Protein AF-A0A1B1PWM9-F1 (afdb_monomer_lite)

pLDDT: mean 87.49, std 11.65, range [37.09, 98.38]

Foldseek 3Di:
DKDWAPKDKDKDWDWDFDDAPPVGDTDTDIDIDIDIDTDIDDDDDPVCVPPDQQDADLQEEEEAQAQQLPQEPDARHLLSVLVVCVVCVVSNYAYAYEYEQCSCCSVPVDGDAQVRVCVVNVDPHHYYYDDPPDDSVVVSLVVCVVNSYAYEHPDPPVVDPSSPSHFYWYWHAYPSDTDIDDTDD

Secondary structure (DSSP, 8-state):
-EEEEEEEEEEEEEEEEEEE-TTS-EEEEEEEEEEEEEEEEE---GGGTTPPPP---SSEEEEEHHHHTTSSSSS--HHHHHHHHHHHHHTT-EEEEEE-TTHHHHHHSS---HHHHHHHHTS--EEEEPPTTS-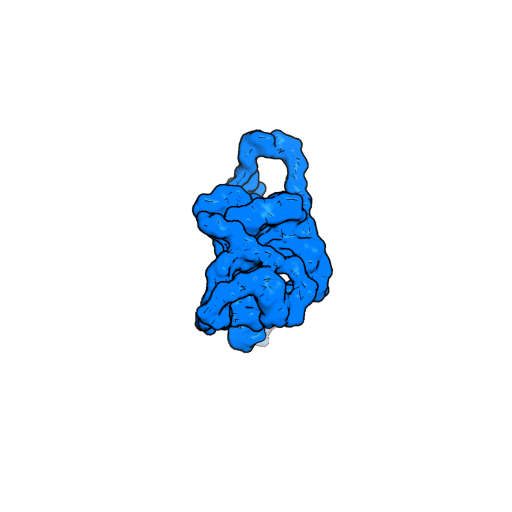HHHHHHHHHHHTT--EE-S---TT-GGGGGS-EE-EEEETTEEEEPPPP-

Radius of gyration: 23.37 Å; chains: 1; bounding box: 48×30×78 Å

Structure (mmCIF, N/CA/C/O backbone):
data_AF-A0A1B1PWM9-F1
#
_entry.id   AF-A0A1B1PWM9-F1
#
loop_
_atom_site.group_PDB
_atom_site.id
_atom_site.type_symbol
_atom_site.label_atom_id
_atom_site.label_alt_id
_atom_site.label_comp_id
_atom_site.label_asym_id
_atom_site.label_entity_id
_atom_site.label_seq_id
_atom_site.pdbx_PDB_ins_code
_atom_site.Cartn_x
_atom_site.Cartn_y
_atom_site.Cartn_z
_atom_site.occupancy
_atom_site.B_iso_or_equiv
_atom_site.auth_seq_id
_atom_site.auth_comp_id
_atom_site.auth_asym_id
_atom_site.auth_atom_id
_atom_site.pdbx_PDB_model_num
ATOM 1 N N . MET A 1 1 ? 17.313 0.331 -12.016 1.00 54.44 1 MET A N 1
ATOM 2 C CA . MET A 1 1 ? 16.852 1.232 -13.112 1.00 54.44 1 MET A CA 1
ATOM 3 C C . MET A 1 1 ? 16.515 0.354 -14.300 1.00 54.44 1 MET A C 1
ATOM 5 O O . MET A 1 1 ? 17.379 -0.418 -14.689 1.00 54.44 1 MET A O 1
ATOM 9 N N . ASN A 1 2 ? 15.299 0.434 -14.840 1.00 69.56 2 ASN A N 1
ATOM 10 C CA . ASN A 1 2 ? 14.932 -0.357 -16.016 1.00 69.56 2 ASN A CA 1
ATOM 11 C C . ASN A 1 2 ? 15.310 0.425 -17.273 1.00 69.56 2 ASN A C 1
ATOM 13 O O . ASN A 1 2 ? 14.955 1.597 -17.398 1.00 69.56 2 ASN A O 1
ATOM 17 N N . ALA A 1 3 ? 16.047 -0.217 -18.168 1.00 74.81 3 ALA A N 1
ATOM 18 C CA . ALA A 1 3 ? 16.465 0.337 -19.442 1.00 74.81 3 ALA A CA 1
ATOM 19 C C . ALA A 1 3 ? 15.976 -0.572 -20.569 1.00 74.81 3 ALA A C 1
ATOM 21 O O . ALA A 1 3 ? 15.959 -1.796 -20.435 1.00 74.81 3 ALA A O 1
ATOM 22 N N . LEU A 1 4 ? 15.578 0.046 -21.677 1.00 82.12 4 LEU A N 1
ATOM 23 C CA . LEU A 1 4 ? 15.395 -0.645 -22.943 1.00 82.12 4 LEU A CA 1
ATOM 24 C C . LEU A 1 4 ? 16.650 -0.395 -23.771 1.00 82.12 4 LEU A C 1
ATOM 26 O O . LEU A 1 4 ? 16.968 0.755 -24.076 1.00 82.12 4 LEU A O 1
ATOM 30 N N . LEU A 1 5 ? 17.369 -1.463 -24.084 1.00 85.56 5 LEU A N 1
ATOM 31 C CA . LEU A 1 5 ? 18.501 -1.451 -25.001 1.00 85.56 5 LEU A CA 1
ATOM 32 C C . LEU A 1 5 ? 18.038 -1.933 -26.378 1.00 85.56 5 LEU A C 1
ATOM 34 O O . LEU A 1 5 ? 16.972 -2.540 -26.505 1.00 85.56 5 LEU A O 1
ATOM 38 N N . ASP A 1 6 ? 18.834 -1.643 -27.403 1.00 89.25 6 ASP A N 1
ATOM 39 C CA . ASP A 1 6 ? 18.639 -2.168 -28.760 1.00 89.25 6 ASP A CA 1
ATOM 40 C C . ASP A 1 6 ? 17.229 -1.920 -29.322 1.00 89.25 6 ASP A C 1
ATOM 42 O O . ASP A 1 6 ? 16.620 -2.798 -29.930 1.00 89.25 6 ASP A O 1
ATOM 46 N N . LEU A 1 7 ? 16.674 -0.724 -29.085 1.00 92.44 7 LEU A N 1
ATOM 47 C CA . LEU A 1 7 ? 15.346 -0.370 -29.582 1.00 92.44 7 LEU A CA 1
ATOM 48 C C . LEU A 1 7 ? 15.360 -0.285 -31.116 1.00 92.44 7 LEU A C 1
ATOM 50 O O . LEU A 1 7 ? 15.934 0.637 -31.695 1.00 92.44 7 LEU A O 1
ATOM 54 N N . VAL A 1 8 ? 14.667 -1.216 -31.766 1.00 92.75 8 VAL A N 1
ATOM 55 C CA . VAL A 1 8 ? 14.501 -1.290 -33.222 1.00 92.75 8 VAL A CA 1
ATOM 56 C C . VAL A 1 8 ? 13.035 -1.058 -33.588 1.00 92.75 8 VAL A C 1
ATOM 58 O O . VAL A 1 8 ? 12.127 -1.508 -32.889 1.00 92.75 8 VAL A O 1
ATOM 61 N N . CYS A 1 9 ? 12.796 -0.351 -34.695 1.00 92.44 9 CYS A N 1
ATOM 62 C CA . CYS A 1 9 ? 11.468 -0.111 -35.257 1.00 92.44 9 CYS A CA 1
ATOM 63 C C . CYS A 1 9 ? 11.404 -0.650 -36.684 1.00 92.44 9 CYS A C 1
ATOM 65 O O . CYS A 1 9 ? 12.144 -0.196 -37.556 1.00 92.44 9 CYS A O 1
ATOM 67 N N . GLU A 1 10 ? 10.477 -1.563 -36.938 1.00 92.19 10 GLU A N 1
ATOM 68 C CA . GLU A 1 10 ? 10.209 -2.102 -38.265 1.00 92.19 10 GLU A CA 1
ATOM 69 C C . GLU A 1 10 ? 8.830 -1.661 -38.741 1.00 92.19 10 GLU A C 1
ATOM 71 O O . GLU A 1 10 ? 7.851 -1.680 -37.995 1.00 92.19 10 GLU A O 1
ATOM 76 N N . THR A 1 11 ? 8.733 -1.266 -40.007 1.00 91.06 11 THR A N 1
ATOM 77 C CA . THR A 1 11 ? 7.452 -0.919 -40.625 1.00 91.06 11 THR A CA 1
ATOM 78 C C . THR A 1 11 ? 7.025 -2.034 -41.567 1.00 91.06 11 THR A C 1
ATOM 80 O O . THR A 1 11 ? 7.710 -2.325 -42.541 1.00 91.06 11 THR A O 1
ATOM 83 N N . GLN A 1 12 ? 5.871 -2.635 -41.296 1.00 88.12 12 GLN A N 1
ATOM 84 C CA . GLN A 1 12 ? 5.268 -3.678 -42.116 1.00 88.12 12 GLN A CA 1
ATOM 85 C C . GLN A 1 12 ? 4.005 -3.147 -42.792 1.00 88.12 12 GLN A C 1
ATOM 87 O O . GLN A 1 12 ? 3.154 -2.531 -42.150 1.00 88.12 12 GLN A O 1
ATOM 92 N N . ILE A 1 13 ? 3.850 -3.405 -44.088 1.00 83.94 13 ILE A N 1
ATOM 93 C CA . ILE A 1 13 ? 2.619 -3.101 -44.822 1.00 83.94 13 ILE A CA 1
ATOM 94 C C . ILE A 1 13 ? 1.846 -4.410 -44.965 1.00 83.94 13 ILE A C 1
ATOM 96 O O . ILE A 1 13 ? 2.304 -5.329 -45.637 1.00 83.94 13 ILE A O 1
ATOM 100 N N . LYS A 1 14 ? 0.675 -4.504 -44.332 1.00 81.62 14 LYS A N 1
ATOM 101 C CA . LYS A 1 14 ? -0.256 -5.616 -44.543 1.00 81.62 14 LYS A CA 1
ATOM 102 C C . LYS A 1 14 ? -1.337 -5.203 -45.528 1.00 81.62 14 LYS A C 1
ATOM 104 O O . LYS A 1 14 ? -2.060 -4.236 -45.290 1.00 81.62 14 LYS A O 1
ATOM 109 N N . GLU A 1 15 ? -1.464 -5.958 -46.610 1.00 78.50 15 GLU A N 1
ATOM 110 C CA . GLU A 1 15 ? -2.631 -5.910 -47.484 1.00 78.50 15 GLU A CA 1
ATOM 111 C C . GLU A 1 15 ? -3.709 -6.843 -46.932 1.00 78.50 15 GLU A C 1
ATOM 113 O O . GLU A 1 15 ? -3.469 -8.017 -46.667 1.00 78.50 15 GLU A O 1
ATOM 118 N N . LEU A 1 16 ? -4.896 -6.290 -46.703 1.00 70.75 16 LEU A N 1
ATOM 119 C CA . LEU A 1 16 ? -6.078 -7.017 -46.265 1.00 70.75 16 LEU A CA 1
ATOM 120 C C . LEU A 1 16 ? -7.122 -6.924 -47.371 1.00 70.75 16 LEU A C 1
ATOM 122 O O . LEU A 1 16 ? -7.540 -5.828 -47.751 1.00 70.75 16 LEU A O 1
ATOM 126 N N . THR A 1 17 ? -7.561 -8.070 -47.874 1.00 66.19 17 THR A N 1
ATOM 127 C CA . THR A 1 17 ? -8.727 -8.165 -48.750 1.00 66.19 17 THR A CA 1
ATOM 128 C C . THR A 1 17 ? -9.983 -7.966 -47.908 1.00 66.19 17 THR A C 1
ATOM 130 O O . THR A 1 17 ? -10.311 -8.777 -47.045 1.00 66.19 17 THR A O 1
ATOM 133 N N . SER A 1 18 ? -10.683 -6.853 -48.121 1.00 59.69 18 SER A N 1
ATOM 134 C CA . SER A 1 18 ? -11.926 -6.529 -47.420 1.00 59.69 18 SER A CA 1
ATOM 135 C C . SER A 1 18 ? -13.092 -6.564 -48.405 1.00 59.69 18 SER A C 1
ATOM 137 O O . SER A 1 18 ? -13.528 -5.518 -48.887 1.00 59.69 18 SER A O 1
ATOM 139 N N . GLY A 1 19 ? -13.572 -7.776 -48.693 1.00 62.25 19 GLY A N 1
ATOM 140 C CA . GLY A 1 19 ? -14.749 -8.030 -49.526 1.00 62.25 19 GLY A CA 1
ATOM 141 C C . GLY A 1 19 ? -14.595 -7.668 -51.008 1.00 62.25 19 GLY A C 1
ATOM 142 O O . GLY A 1 19 ? -13.601 -7.083 -51.444 1.00 62.25 19 GLY A O 1
ATOM 143 N N . THR A 1 20 ? -15.605 -8.045 -51.786 1.00 57.94 20 THR A N 1
ATOM 144 C CA . THR A 1 20 ? -15.767 -7.687 -53.199 1.00 57.94 20 THR A CA 1
ATOM 145 C C . THR A 1 20 ? -16.686 -6.478 -53.334 1.00 57.94 20 THR A C 1
ATOM 147 O O . THR A 1 20 ? -17.636 -6.306 -52.568 1.00 57.94 20 THR A O 1
ATOM 150 N N . ASP A 1 21 ? -16.383 -5.590 -54.274 1.00 57.84 21 ASP A N 1
ATOM 151 C CA . ASP A 1 21 ? -17.281 -4.499 -54.644 1.00 57.84 21 ASP A CA 1
ATOM 152 C C . ASP A 1 21 ? -18.406 -4.974 -55.579 1.00 57.84 21 ASP A C 1
ATOM 154 O O . ASP A 1 21 ? -18.463 -6.131 -55.990 1.00 57.84 21 ASP A O 1
ATOM 158 N N . VAL A 1 22 ? -19.350 -4.077 -55.882 1.00 58.91 22 VAL A N 1
ATOM 159 C CA . VAL A 1 22 ? -20.603 -4.375 -56.607 1.00 58.91 22 VAL A CA 1
ATOM 160 C C . VAL A 1 22 ? -20.360 -4.920 -58.031 1.00 58.91 22 VAL A C 1
ATOM 162 O O . VAL A 1 22 ? -21.275 -5.459 -58.642 1.00 58.91 22 VAL A O 1
ATOM 165 N N . GLY A 1 23 ? -19.126 -4.812 -58.544 1.00 64.25 23 GLY A N 1
ATOM 166 C CA . GLY A 1 23 ? -18.672 -5.366 -59.826 1.00 64.25 23 GLY A CA 1
ATOM 167 C C . GLY A 1 23 ? -17.816 -6.639 -59.721 1.00 64.25 23 GLY A C 1
ATOM 168 O O . GLY A 1 23 ? -17.295 -7.090 -60.736 1.00 64.25 23 GLY A O 1
ATOM 169 N N . GLY A 1 24 ? -17.646 -7.217 -58.525 1.00 58.00 24 GLY A N 1
ATOM 170 C CA . GLY A 1 24 ? -16.921 -8.477 -58.309 1.00 58.00 24 GLY A CA 1
ATOM 171 C C . GLY A 1 24 ? -15.399 -8.359 -58.166 1.00 58.00 24 GLY A C 1
ATOM 172 O O . GLY A 1 24 ? -14.725 -9.384 -58.085 1.00 58.00 24 GLY A O 1
ATOM 173 N N . SER A 1 25 ? -14.836 -7.148 -58.095 1.00 57.41 25 SER A N 1
ATOM 174 C CA . SER A 1 25 ? -13.399 -6.941 -57.885 1.00 57.41 25 SER A CA 1
ATOM 175 C C . SER A 1 25 ? -13.063 -6.909 -56.390 1.00 57.41 25 SER A C 1
ATOM 177 O O . SER A 1 25 ? -13.791 -6.360 -55.561 1.00 57.41 25 SER A O 1
ATOM 179 N N . ALA A 1 26 ? -11.957 -7.545 -56.000 1.00 61.81 26 ALA A N 1
ATOM 180 C CA . ALA A 1 26 ? -11.538 -7.578 -54.601 1.00 61.81 26 ALA A CA 1
ATOM 181 C C . ALA A 1 26 ? -11.037 -6.193 -54.154 1.00 61.81 26 ALA A C 1
ATOM 183 O O . ALA A 1 26 ? -10.104 -5.642 -54.740 1.00 61.81 26 ALA A O 1
ATOM 184 N N . LYS A 1 27 ? -11.615 -5.634 -53.084 1.00 61.03 27 LYS A N 1
ATOM 185 C CA . LYS A 1 27 ? -11.113 -4.399 -52.470 1.00 61.03 27 LYS A CA 1
ATOM 186 C C . LYS A 1 27 ? -9.942 -4.716 -51.546 1.00 61.03 27 LYS A C 1
ATOM 188 O O . LYS A 1 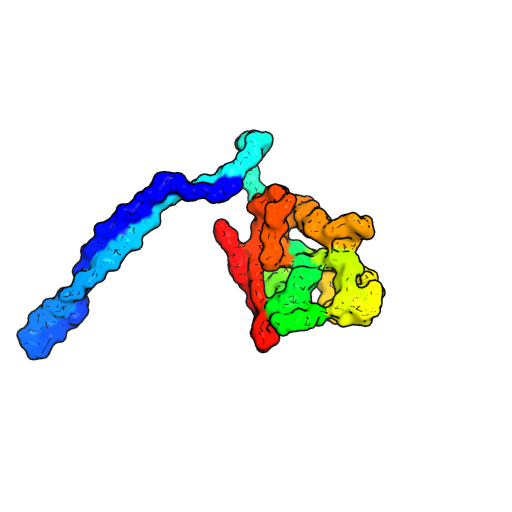27 ? -10.128 -5.265 -50.459 1.00 61.03 27 LYS A O 1
ATOM 193 N N . THR A 1 28 ? -8.739 -4.314 -51.944 1.00 67.44 28 THR A N 1
ATOM 194 C CA . THR A 1 28 ? -7.535 -4.430 -51.112 1.00 67.44 28 THR A CA 1
ATOM 195 C C . THR A 1 28 ? -7.319 -3.150 -50.308 1.00 67.44 28 THR A C 1
ATOM 197 O O . THR A 1 28 ? -7.193 -2.062 -50.869 1.00 67.44 28 THR A O 1
ATOM 200 N N . LYS A 1 29 ? -7.252 -3.263 -48.978 1.00 75.12 29 LYS A N 1
ATOM 201 C CA . LYS A 1 29 ? -6.846 -2.174 -48.081 1.00 75.12 29 LYS A CA 1
ATOM 202 C C . LYS A 1 29 ? -5.427 -2.419 -47.584 1.00 75.12 29 LYS A C 1
ATOM 204 O O . LYS A 1 29 ? -5.142 -3.464 -47.005 1.00 75.12 29 LYS A O 1
ATOM 209 N N . ARG A 1 30 ? -4.544 -1.434 -47.757 1.00 79.50 30 ARG A N 1
ATOM 210 C CA . ARG A 1 30 ? -3.205 -1.431 -47.151 1.00 79.50 30 ARG A CA 1
ATOM 211 C C . ARG A 1 30 ? -3.272 -0.840 -45.752 1.00 79.50 30 ARG A C 1
ATOM 213 O O . ARG A 1 30 ? -3.794 0.256 -45.567 1.00 79.50 30 ARG A O 1
ATOM 220 N N . LYS A 1 31 ? -2.708 -1.544 -44.776 1.00 82.38 31 LYS A N 1
ATOM 221 C CA . LYS A 1 31 ? -2.496 -1.046 -43.419 1.00 82.38 31 LYS A CA 1
ATOM 222 C C . LYS A 1 31 ? -1.008 -1.080 -43.100 1.00 82.38 31 LYS A C 1
ATOM 224 O O . LYS A 1 31 ? -0.388 -2.139 -43.131 1.00 82.38 31 LYS A O 1
ATOM 229 N N . THR A 1 32 ? -0.458 0.075 -42.757 1.00 88.50 32 THR A N 1
ATOM 230 C CA . THR A 1 32 ? 0.907 0.192 -42.243 1.00 88.50 32 THR A CA 1
ATOM 231 C C . THR A 1 32 ? 0.907 -0.099 -40.744 1.00 88.50 32 THR A C 1
ATOM 233 O O . THR A 1 32 ? 0.106 0.460 -39.996 1.00 88.50 32 THR A O 1
ATOM 236 N N . ILE A 1 33 ? 1.794 -0.983 -40.304 1.00 87.62 33 ILE A N 1
ATOM 237 C CA . ILE A 1 33 ? 1.988 -1.388 -38.913 1.00 87.62 33 ILE A CA 1
ATOM 238 C C . ILE A 1 33 ? 3.440 -1.087 -38.556 1.00 87.62 33 ILE A C 1
ATOM 240 O O . ILE A 1 33 ? 4.339 -1.424 -39.317 1.00 87.62 33 ILE A O 1
ATOM 244 N N . LYS A 1 34 ? 3.672 -0.461 -37.402 1.00 91.38 34 LYS A N 1
ATOM 245 C CA . LYS A 1 34 ? 5.013 -0.321 -36.829 1.00 91.38 34 LYS A CA 1
ATOM 246 C C . LYS A 1 34 ? 5.173 -1.327 -35.700 1.00 91.38 34 LYS A C 1
ATOM 248 O O . LYS A 1 34 ? 4.325 -1.370 -34.810 1.00 91.38 34 LYS A O 1
ATOM 253 N N . ILE A 1 35 ? 6.232 -2.117 -35.751 1.00 90.94 35 ILE A N 1
ATOM 254 C CA . ILE A 1 35 ? 6.621 -3.068 -34.713 1.00 90.94 35 ILE A CA 1
ATOM 255 C C . ILE A 1 35 ? 7.870 -2.515 -34.040 1.00 90.94 35 ILE A C 1
ATOM 257 O O . ILE A 1 35 ? 8.803 -2.103 -34.722 1.00 90.94 35 ILE A O 1
ATOM 261 N N . TRP A 1 36 ? 7.866 -2.486 -32.712 1.00 91.19 36 TRP A N 1
ATOM 262 C CA . TRP A 1 36 ? 9.003 -2.052 -31.909 1.00 91.19 36 TRP A CA 1
ATOM 263 C C . TRP A 1 36 ? 9.534 -3.248 -31.121 1.00 91.19 36 TRP A C 1
ATOM 265 O O . TRP A 1 36 ? 8.755 -3.908 -30.432 1.00 91.19 36 TRP A O 1
ATOM 275 N N . THR A 1 37 ? 10.836 -3.503 -31.210 1.00 91.75 37 THR A N 1
ATOM 276 C CA . THR A 1 37 ? 11.533 -4.579 -30.489 1.00 91.75 37 THR A CA 1
ATOM 277 C C . THR A 1 37 ? 12.638 -3.960 -29.640 1.00 91.75 37 THR A C 1
ATOM 279 O O . THR A 1 37 ? 13.285 -3.021 -30.091 1.00 91.75 37 THR A O 1
ATOM 282 N N . ALA A 1 38 ? 12.844 -4.446 -28.416 1.00 90.62 38 ALA A N 1
ATOM 283 C CA . ALA A 1 38 ? 13.905 -3.979 -27.522 1.00 90.62 38 ALA A CA 1
ATOM 284 C C . ALA A 1 38 ? 14.325 -5.075 -26.533 1.00 90.62 38 ALA A C 1
ATOM 286 O O . ALA A 1 38 ? 13.527 -5.958 -26.206 1.00 90.62 38 ALA A O 1
ATOM 287 N N . THR A 1 39 ? 15.544 -4.964 -26.007 1.00 88.19 39 THR A N 1
ATOM 288 C CA . THR A 1 39 ? 16.048 -5.774 -24.893 1.00 88.19 39 THR A CA 1
ATOM 289 C C . THR A 1 39 ? 15.740 -5.065 -23.576 1.00 88.19 39 THR A C 1
ATOM 291 O O . THR A 1 39 ? 16.195 -3.946 -23.346 1.00 88.19 39 THR A O 1
ATOM 294 N N . ALA A 1 40 ? 14.973 -5.700 -22.689 1.00 81.12 40 ALA A N 1
ATOM 295 C CA . ALA A 1 40 ? 14.739 -5.173 -21.347 1.00 81.12 40 ALA A CA 1
ATOM 296 C C . ALA A 1 40 ? 15.906 -5.534 -20.417 1.00 81.12 40 ALA A C 1
ATOM 298 O O . ALA A 1 40 ? 16.259 -6.705 -20.280 1.00 81.12 40 ALA A O 1
ATOM 299 N N . CYS A 1 41 ? 16.486 -4.535 -19.754 1.00 76.56 41 CYS A N 1
ATOM 300 C CA . CYS A 1 41 ? 17.550 -4.715 -18.771 1.00 76.56 41 CYS A CA 1
ATOM 301 C C . CYS A 1 41 ? 17.188 -4.030 -17.452 1.00 76.56 41 CYS A C 1
ATOM 303 O O . CYS A 1 41 ? 16.700 -2.898 -17.437 1.00 76.56 41 CYS A O 1
ATOM 305 N N . GLN A 1 42 ? 17.474 -4.696 -16.335 1.00 72.12 42 GLN A N 1
ATOM 306 C CA . GLN A 1 42 ? 17.354 -4.130 -14.995 1.00 72.12 42 GLN A CA 1
ATOM 307 C C . GLN A 1 42 ? 18.755 -3.881 -14.437 1.00 72.12 42 GLN A C 1
ATOM 309 O O . GLN A 1 42 ? 19.533 -4.811 -14.251 1.00 72.12 42 GLN A O 1
ATOM 314 N N . ALA A 1 43 ? 19.083 -2.621 -14.157 1.00 72.06 43 ALA A N 1
ATOM 315 C CA . ALA A 1 43 ? 20.267 -2.294 -13.376 1.00 72.06 43 ALA A CA 1
ATOM 316 C C . ALA A 1 43 ? 20.018 -2.678 -11.913 1.00 72.06 43 ALA A C 1
ATOM 318 O O . ALA A 1 43 ? 19.102 -2.120 -11.294 1.00 72.06 43 ALA A O 1
ATOM 319 N N . ILE A 1 44 ? 20.839 -3.597 -11.406 1.00 72.88 44 ILE A N 1
ATOM 320 C CA . ILE A 1 44 ? 20.896 -4.038 -10.009 1.00 72.88 44 ILE A CA 1
ATOM 321 C C . ILE A 1 44 ? 22.160 -3.487 -9.342 1.00 72.88 44 ILE A C 1
ATOM 323 O O . ILE A 1 44 ? 23.131 -3.153 -10.025 1.00 72.88 44 ILE A O 1
ATOM 327 N N . ALA A 1 45 ? 22.141 -3.370 -8.017 1.00 73.00 45 ALA A N 1
ATOM 328 C CA . ALA A 1 45 ? 23.315 -2.964 -7.254 1.00 73.00 45 ALA A CA 1
ATOM 329 C C . ALA A 1 45 ? 24.444 -4.005 -7.395 1.00 73.00 45 ALA A C 1
ATOM 331 O O . ALA A 1 45 ? 24.167 -5.200 -7.526 1.00 73.00 45 ALA A O 1
ATOM 332 N N . LEU A 1 46 ? 25.705 -3.556 -7.415 1.00 78.75 46 LEU A N 1
ATOM 333 C CA . LEU A 1 46 ? 26.860 -4.411 -7.726 1.00 78.75 46 LEU A CA 1
ATOM 334 C C . LEU A 1 46 ? 26.990 -5.568 -6.730 1.00 78.75 46 LEU A C 1
ATOM 336 O O . LEU A 1 46 ? 27.286 -6.694 -7.114 1.00 78.75 46 LEU A O 1
ATOM 340 N N . GLU A 1 47 ? 26.703 -5.296 -5.463 1.00 81.44 47 GLU A N 1
ATOM 341 C CA . GLU A 1 47 ? 26.692 -6.259 -4.368 1.00 81.44 47 GLU A CA 1
ATOM 342 C C . GLU A 1 47 ? 25.661 -7.383 -4.546 1.00 81.44 47 GLU A C 1
ATOM 344 O O . GLU A 1 47 ? 25.794 -8.428 -3.922 1.00 81.44 47 GLU A O 1
ATOM 349 N N . ARG A 1 48 ? 24.669 -7.202 -5.427 1.00 74.31 48 ARG A N 1
ATOM 350 C CA . ARG A 1 48 ? 23.630 -8.198 -5.729 1.00 74.31 48 ARG A CA 1
ATOM 351 C C . ARG A 1 48 ? 23.906 -8.991 -7.004 1.00 74.31 48 ARG A C 1
ATOM 353 O O . ARG A 1 48 ? 23.100 -9.834 -7.399 1.00 74.31 48 AR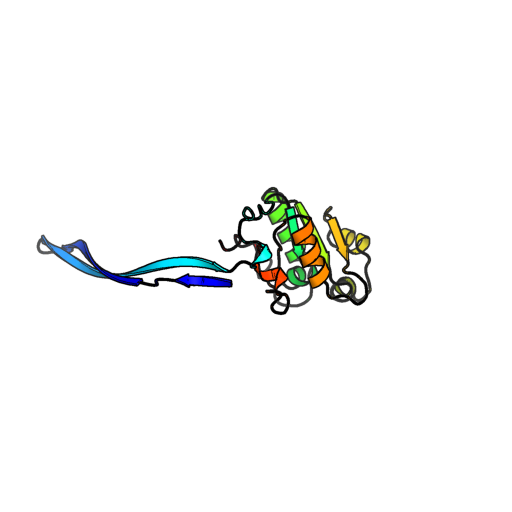G A O 1
ATOM 360 N N . VAL A 1 49 ? 25.011 -8.716 -7.695 1.00 80.56 49 VAL A N 1
ATOM 361 C CA . VAL A 1 49 ? 25.361 -9.433 -8.924 1.00 80.56 49 VAL A CA 1
ATOM 362 C C . VAL A 1 49 ? 25.658 -10.895 -8.590 1.00 80.56 49 VAL A C 1
ATOM 364 O O . VAL A 1 49 ? 26.577 -11.200 -7.837 1.00 80.56 49 VAL A O 1
ATOM 367 N N . GLY A 1 50 ? 24.874 -11.805 -9.172 1.00 79.50 50 GLY A N 1
ATOM 368 C CA . GLY A 1 50 ? 24.972 -13.249 -8.934 1.00 79.50 50 GLY A CA 1
ATOM 369 C C . GLY A 1 50 ? 24.012 -13.783 -7.868 1.00 79.50 50 GLY A C 1
ATOM 370 O O . GLY A 1 50 ? 23.877 -15.000 -7.743 1.00 79.50 50 GLY A O 1
ATOM 371 N N . GLU A 1 51 ? 23.300 -12.913 -7.147 1.00 79.50 51 GLU A N 1
ATOM 372 C CA . GLU A 1 51 ? 22.207 -13.345 -6.277 1.00 79.50 51 GLU A CA 1
ATOM 373 C C . GLU A 1 51 ? 20.996 -13.803 -7.109 1.00 79.50 51 GLU A C 1
ATOM 375 O O . GLU A 1 51 ? 20.701 -13.213 -8.157 1.00 79.50 51 GLU A O 1
ATOM 380 N N . PRO A 1 52 ? 20.253 -14.834 -6.663 1.00 76.69 52 PRO A N 1
ATOM 381 C CA . PRO A 1 52 ? 19.007 -15.206 -7.315 1.00 76.69 52 PRO A CA 1
ATOM 382 C C . PRO A 1 52 ? 17.989 -14.052 -7.235 1.00 76.69 52 PRO A C 1
ATOM 384 O O . PRO A 1 52 ? 17.989 -13.284 -6.266 1.00 76.69 52 PRO A O 1
ATOM 387 N N . PRO A 1 53 ? 17.080 -13.925 -8.220 1.00 74.75 53 PRO A N 1
ATOM 388 C CA . PRO A 1 53 ? 16.016 -12.929 -8.169 1.00 74.75 53 PRO A CA 1
ATOM 389 C C . PRO A 1 53 ? 15.208 -13.051 -6.873 1.00 74.75 53 PRO A C 1
ATOM 391 O O . PRO A 1 53 ? 14.829 -14.155 -6.474 1.00 74.75 53 PRO A O 1
ATOM 394 N N . ARG A 1 54 ? 14.904 -11.916 -6.227 1.00 80.94 54 ARG A N 1
ATOM 395 C CA . ARG A 1 54 ? 14.022 -11.911 -5.051 1.00 80.94 54 ARG A CA 1
ATOM 396 C C . ARG A 1 54 ? 12.645 -12.425 -5.458 1.00 80.94 54 ARG A C 1
ATOM 398 O O . ARG A 1 54 ? 11.995 -11.858 -6.338 1.00 80.94 54 ARG A O 1
ATOM 405 N N . LEU A 1 55 ? 12.202 -13.490 -4.798 1.00 87.38 55 LEU A N 1
ATOM 406 C CA . LEU A 1 55 ? 10.858 -14.021 -4.965 1.00 87.38 55 LEU A CA 1
ATOM 407 C C . LEU A 1 55 ? 9.914 -13.280 -4.025 1.00 87.38 55 LEU A C 1
ATOM 409 O O . LEU A 1 55 ? 9.851 -13.560 -2.831 1.00 87.38 55 LEU A O 1
ATOM 413 N N . TRP A 1 56 ? 9.189 -12.320 -4.587 1.00 90.56 56 TRP A N 1
ATOM 414 C CA . TRP A 1 56 ? 8.165 -11.584 -3.860 1.00 90.56 56 TRP A CA 1
ATOM 415 C C . TRP A 1 56 ? 6.952 -12.475 -3.598 1.00 90.56 56 TRP A C 1
ATOM 417 O O . TRP A 1 56 ? 6.401 -13.101 -4.510 1.00 90.56 56 TRP A O 1
ATOM 427 N N . ARG A 1 57 ? 6.521 -12.503 -2.342 1.00 92.38 57 ARG A N 1
ATOM 428 C CA . ARG A 1 57 ? 5.323 -13.186 -1.877 1.00 92.38 57 ARG A CA 1
ATOM 429 C C . ARG A 1 57 ? 4.089 -12.662 -2.591 1.00 92.38 57 ARG A C 1
ATOM 431 O O . ARG A 1 57 ? 3.923 -11.466 -2.830 1.00 92.38 57 ARG A O 1
ATOM 438 N N . GLN A 1 58 ? 3.205 -13.590 -2.935 1.00 90.50 58 GLN A N 1
ATOM 439 C CA . GLN A 1 58 ? 1.945 -13.291 -3.613 1.00 90.50 58 GLN A CA 1
ATOM 440 C C . GLN A 1 58 ? 0.730 -13.451 -2.707 1.00 90.50 58 GLN A C 1
ATOM 442 O O . GLN A 1 58 ? -0.374 -13.183 -3.174 1.00 90.50 58 GLN A O 1
ATOM 447 N N . ASP A 1 59 ? 0.943 -13.887 -1.468 1.00 94.75 59 ASP A N 1
ATOM 448 C CA . ASP A 1 59 ? -0.048 -14.168 -0.433 1.00 94.75 59 ASP A CA 1
ATOM 449 C C . ASP A 1 59 ? -0.119 -13.069 0.637 1.00 94.75 59 ASP A C 1
ATOM 451 O O . ASP A 1 59 ? -1.030 -13.086 1.450 1.00 94.75 59 ASP A O 1
ATOM 455 N N . ILE A 1 60 ? 0.782 -12.080 0.614 1.00 97.06 60 ILE A N 1
ATOM 456 C CA . ILE A 1 60 ? 0.751 -10.891 1.482 1.00 97.06 60 ILE A CA 1
ATOM 457 C C . ILE A 1 60 ? 0.823 -9.625 0.625 1.00 97.06 60 ILE A C 1
ATOM 459 O O . ILE A 1 60 ? 1.405 -9.631 -0.461 1.00 97.06 60 ILE A O 1
ATOM 463 N N . ALA A 1 61 ? 0.238 -8.527 1.103 1.00 97.00 61 ALA A N 1
ATOM 464 C CA . ALA A 1 61 ? 0.477 -7.194 0.560 1.00 97.00 61 ALA A CA 1
ATOM 465 C C . ALA A 1 61 ? 0.569 -6.143 1.676 1.00 97.00 61 ALA A C 1
ATOM 467 O O . ALA A 1 61 ? -0.298 -6.084 2.550 1.00 97.00 61 ALA A O 1
ATOM 468 N N . ILE A 1 62 ? 1.592 -5.287 1.614 1.00 98.12 62 ILE A N 1
ATOM 469 C CA . ILE A 1 62 ? 1.737 -4.143 2.521 1.00 98.12 62 ILE A CA 1
ATOM 470 C C . ILE A 1 62 ? 0.889 -3.004 1.977 1.00 98.12 62 ILE A C 1
ATOM 472 O O . ILE A 1 62 ? 1.081 -2.583 0.844 1.00 98.12 62 ILE A O 1
ATOM 476 N N . VAL A 1 63 ? -0.066 -2.508 2.750 1.00 98.12 63 VAL A N 1
ATOM 477 C CA . VAL A 1 63 ? -1.000 -1.467 2.322 1.00 98.12 63 VAL A CA 1
ATOM 478 C C . VAL A 1 63 ? -0.636 -0.156 2.993 1.00 98.12 63 VAL A C 1
ATOM 480 O O . VAL A 1 63 ? -0.651 -0.056 4.217 1.00 98.12 63 VAL A O 1
ATOM 483 N N . ASP A 1 64 ? -0.365 0.865 2.190 1.00 97.62 64 ASP A N 1
ATOM 484 C CA . ASP A 1 64 ? -0.224 2.235 2.667 1.00 97.62 64 ASP A CA 1
ATOM 485 C C . ASP A 1 64 ? -1.618 2.806 2.964 1.00 97.62 64 ASP A C 1
ATOM 487 O O . ASP A 1 64 ? -2.305 3.352 2.096 1.00 97.62 64 ASP A O 1
ATOM 491 N N . GLY A 1 65 ? -2.074 2.630 4.203 1.00 96.88 65 GLY A N 1
ATOM 492 C CA . GLY A 1 65 ? -3.419 3.012 4.623 1.00 96.88 65 GLY A CA 1
ATOM 493 C C . GLY A 1 65 ? -3.661 4.517 4.517 1.00 96.88 65 GLY A C 1
ATOM 494 O O . GLY A 1 65 ? -4.771 4.941 4.191 1.00 96.88 65 GLY A O 1
ATOM 495 N N . SER A 1 66 ? -2.621 5.328 4.739 1.00 95.06 66 SER A N 1
ATOM 496 C CA . SER A 1 66 ? -2.703 6.787 4.625 1.00 95.06 66 SER A CA 1
ATOM 497 C C . SER A 1 66 ? -2.794 7.263 3.181 1.00 95.06 66 SER A C 1
ATOM 499 O O . SER A 1 66 ? -3.513 8.222 2.930 1.00 95.06 66 SER A O 1
ATOM 501 N N . ASN A 1 67 ? -2.145 6.600 2.226 1.00 95.94 67 ASN A N 1
ATOM 502 C CA . ASN A 1 67 ? -2.327 6.900 0.807 1.00 95.94 67 ASN A CA 1
ATOM 503 C C . ASN A 1 67 ? -3.680 6.400 0.285 1.00 95.94 67 ASN A C 1
ATOM 505 O O . ASN A 1 67 ? -4.404 7.146 -0.375 1.00 95.94 67 ASN A O 1
ATOM 509 N N . VAL A 1 68 ? -4.050 5.158 0.612 1.00 96.75 68 VAL A N 1
ATOM 510 C CA . VAL A 1 68 ? -5.269 4.518 0.092 1.00 96.75 68 VAL A CA 1
ATOM 511 C C . VAL A 1 68 ? -6.535 5.243 0.540 1.00 96.75 68 VAL A C 1
ATOM 513 O O . VAL A 1 68 ? -7.460 5.404 -0.255 1.00 96.75 68 VAL A O 1
ATOM 516 N N . MET A 1 69 ? -6.584 5.759 1.772 1.00 95.25 69 MET A N 1
A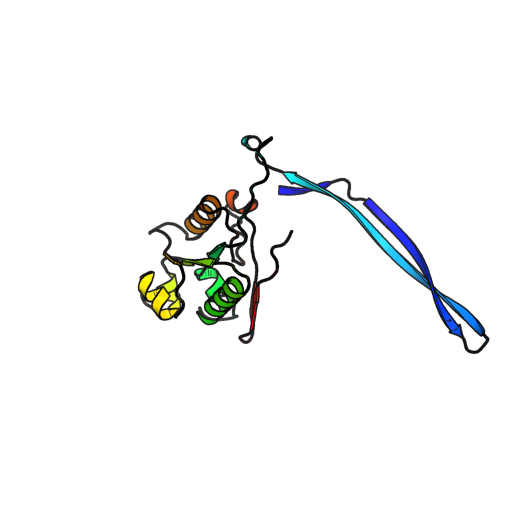TOM 517 C CA . MET A 1 69 ? -7.747 6.524 2.246 1.00 95.25 69 MET A CA 1
ATOM 518 C C . MET A 1 69 ? -7.991 7.837 1.476 1.00 95.25 69 MET A C 1
ATOM 520 O O . MET A 1 69 ? -9.048 8.447 1.623 1.00 95.25 69 MET A O 1
ATOM 524 N N . HIS A 1 70 ? -7.029 8.276 0.659 1.00 94.25 70 HIS A N 1
ATOM 525 C CA . HIS A 1 70 ? -7.131 9.442 -0.220 1.00 94.25 70 HIS A CA 1
ATOM 526 C C . HIS A 1 70 ? -7.382 9.075 -1.693 1.00 94.25 70 HIS A C 1
ATOM 528 O O . HIS A 1 70 ? -7.324 9.948 -2.557 1.00 94.25 70 HIS A O 1
ATOM 534 N N . TRP A 1 71 ? -7.630 7.801 -2.016 1.00 94.50 71 TRP A N 1
ATOM 535 C CA . TRP A 1 71 ? -7.838 7.378 -3.406 1.00 94.50 71 TRP A CA 1
ATOM 536 C C . TRP A 1 71 ? -9.141 7.872 -4.019 1.00 94.50 71 TRP A C 1
ATOM 538 O O . TRP A 1 71 ? -9.180 8.050 -5.233 1.00 94.50 71 TRP A O 1
ATOM 548 N N . ASP A 1 72 ? -10.184 8.071 -3.213 1.00 90.00 72 ASP A N 1
ATOM 549 C CA . ASP A 1 72 ? -11.405 8.728 -3.675 1.00 90.00 72 ASP A CA 1
ATOM 550 C C . ASP A 1 72 ? -11.207 10.240 -3.584 1.00 90.00 72 ASP A C 1
ATOM 552 O O . ASP A 1 72 ? -10.697 10.756 -2.587 1.00 90.00 72 ASP A O 1
ATOM 556 N N . SER A 1 73 ? -11.560 10.957 -4.648 1.00 73.19 73 SER A N 1
ATOM 557 C CA . SER A 1 73 ? -11.334 12.398 -4.730 1.00 73.19 73 SER A CA 1
ATOM 558 C C . SER A 1 73 ? -12.056 13.119 -3.590 1.00 73.19 73 SER A C 1
ATOM 560 O O . SER A 1 73 ? -13.286 13.104 -3.542 1.00 73.19 73 SER A O 1
ATOM 562 N N . GLY A 1 74 ? -11.308 13.779 -2.701 1.00 77.44 74 GLY A N 1
ATOM 563 C CA . GLY A 1 74 ? -11.874 14.567 -1.608 1.00 77.44 74 GLY A CA 1
ATOM 564 C C . GLY A 1 74 ? -11.150 14.385 -0.276 1.00 77.44 74 GLY A C 1
ATOM 565 O O . GLY A 1 74 ? -9.921 14.409 -0.205 1.00 77.44 74 GLY A O 1
ATOM 566 N N . GLN A 1 75 ? -11.939 14.278 0.792 1.00 86.44 75 GLN A N 1
ATOM 567 C CA . GLN A 1 75 ? -11.455 14.125 2.163 1.00 86.44 75 GLN A CA 1
ATOM 568 C C . GLN A 1 75 ? -11.010 12.678 2.448 1.00 86.44 75 GLN A C 1
ATOM 570 O O . GLN A 1 75 ? -11.523 11.757 1.810 1.00 86.44 75 GLN A O 1
ATOM 575 N N . PRO A 1 76 ? -10.098 12.465 3.419 1.00 91.31 76 PRO A N 1
ATOM 576 C CA . PRO A 1 76 ? -9.799 11.147 3.979 1.00 91.31 76 PRO A CA 1
ATOM 577 C C . PRO A 1 76 ? -11.051 10.287 4.191 1.00 91.31 76 PRO A C 1
ATOM 579 O O . PRO A 1 76 ? -11.977 10.698 4.888 1.00 91.31 76 PRO A O 1
ATOM 582 N N . ASN A 1 77 ? -11.073 9.081 3.627 1.00 92.00 77 ASN A N 1
ATOM 583 C CA . ASN A 1 77 ? -12.191 8.153 3.767 1.00 92.00 77 ASN A CA 1
ATOM 584 C C . ASN A 1 77 ? -11.686 6.713 3.925 1.00 92.00 77 ASN A C 1
ATOM 586 O O . ASN A 1 77 ? -10.802 6.270 3.200 1.00 92.00 77 ASN A O 1
ATOM 590 N N . LEU A 1 78 ? -12.280 5.943 4.838 1.00 94.75 78 LEU A N 1
ATOM 591 C CA . LEU A 1 78 ? -11.953 4.524 5.015 1.00 94.75 78 LEU A CA 1
ATOM 592 C C . LEU A 1 78 ? -12.575 3.614 3.951 1.00 94.75 78 LEU A C 1
ATOM 594 O O . LEU A 1 78 ? -12.138 2.474 3.814 1.00 94.75 78 LEU A O 1
ATOM 598 N N . LYS A 1 79 ? -13.577 4.073 3.188 1.00 95.00 79 LYS A N 1
ATOM 599 C CA . LYS A 1 79 ? -14.240 3.237 2.175 1.00 95.00 79 LYS A CA 1
ATOM 600 C C . LYS A 1 79 ? -13.257 2.659 1.138 1.00 95.00 79 LYS A C 1
ATOM 602 O O . LYS A 1 79 ? -13.270 1.439 0.985 1.00 95.00 79 LYS A O 1
ATOM 607 N N . PRO A 1 80 ? -12.384 3.447 0.477 1.00 96.06 80 PRO A N 1
ATOM 608 C CA . PRO A 1 80 ? -11.417 2.894 -0.473 1.00 96.06 80 PRO A CA 1
ATOM 609 C C . PRO A 1 80 ? -10.496 1.852 0.163 1.00 96.06 80 PRO A C 1
ATOM 611 O O . PRO A 1 80 ? -10.203 0.829 -0.447 1.00 96.06 80 PRO A O 1
ATOM 614 N N . LEU A 1 81 ? -10.085 2.071 1.415 1.00 96.94 81 LEU A N 1
ATOM 615 C CA . LEU A 1 81 ? -9.229 1.135 2.137 1.00 96.94 81 LEU A CA 1
ATOM 616 C C . LEU A 1 81 ? -9.942 -0.187 2.446 1.00 96.94 81 LEU A C 1
ATOM 618 O O . LEU A 1 81 ? -9.354 -1.248 2.249 1.00 96.94 81 LEU A O 1
ATOM 622 N N . ARG A 1 82 ? -11.212 -0.139 2.867 1.00 97.56 82 ARG A N 1
ATOM 623 C CA . ARG A 1 82 ? -12.041 -1.343 3.053 1.00 97.56 82 ARG A CA 1
ATOM 624 C C . ARG A 1 82 ? -12.175 -2.124 1.749 1.00 97.56 82 ARG A C 1
ATOM 626 O O . ARG A 1 82 ? -11.934 -3.326 1.738 1.00 97.56 82 ARG A O 1
ATOM 633 N N . ASP A 1 83 ? -12.483 -1.435 0.651 1.00 96.94 83 ASP A N 1
ATOM 634 C CA . ASP A 1 83 ? -12.621 -2.081 -0.654 1.00 96.94 83 ASP A CA 1
ATOM 635 C C . ASP A 1 83 ? -11.291 -2.718 -1.110 1.00 96.94 83 ASP A C 1
ATOM 637 O O . ASP A 1 83 ? -11.284 -3.833 -1.627 1.00 96.94 83 ASP A O 1
ATOM 641 N N . VAL A 1 84 ? -10.151 -2.045 -0.894 1.00 97.31 84 VAL A N 1
ATOM 642 C CA . VAL A 1 84 ? -8.815 -2.592 -1.194 1.00 97.31 84 VAL A CA 1
ATOM 643 C C . VAL A 1 84 ? -8.541 -3.865 -0.399 1.00 97.31 84 VAL A C 1
ATOM 645 O O . VAL A 1 84 ? -8.087 -4.855 -0.972 1.00 97.31 84 VAL A O 1
ATOM 648 N N . ILE A 1 85 ? -8.834 -3.861 0.901 1.00 97.69 85 ILE A N 1
ATOM 649 C CA . ILE A 1 85 ? -8.673 -5.027 1.778 1.00 97.69 85 ILE A CA 1
ATOM 650 C C . ILE A 1 85 ? -9.513 -6.199 1.275 1.00 97.69 85 ILE A C 1
ATOM 652 O O . ILE A 1 85 ? -8.976 -7.289 1.075 1.00 97.69 85 ILE A O 1
ATOM 656 N N . ASP A 1 86 ? -10.792 -5.958 0.990 1.00 96.94 86 ASP A N 1
ATOM 657 C CA . ASP A 1 86 ? -11.714 -6.989 0.514 1.00 96.94 86 ASP A CA 1
ATOM 658 C C . ASP A 1 86 ? -11.252 -7.557 -0.847 1.00 96.94 86 ASP A C 1
ATOM 660 O O . ASP A 1 86 ? -11.287 -8.769 -1.080 1.00 96.94 86 ASP A O 1
ATOM 664 N N . LEU A 1 87 ? -10.741 -6.703 -1.744 1.00 96.25 87 LEU A N 1
ATOM 665 C CA . LEU A 1 87 ? -10.185 -7.111 -3.038 1.00 96.25 87 LEU A CA 1
ATOM 666 C C . LEU A 1 87 ? -8.908 -7.950 -2.908 1.00 96.25 87 LEU A C 1
ATOM 668 O O . LEU A 1 87 ? -8.714 -8.879 -3.697 1.00 96.25 87 LEU A O 1
ATOM 672 N N . LEU A 1 88 ? -8.029 -7.628 -1.958 1.00 96.50 88 LEU A N 1
ATOM 673 C CA . LEU A 1 88 ? -6.815 -8.401 -1.686 1.00 96.50 88 LEU A CA 1
ATOM 674 C C . LEU A 1 88 ? -7.165 -9.768 -1.097 1.00 96.50 88 LEU A C 1
ATOM 676 O O . LEU A 1 88 ? -6.737 -10.786 -1.640 1.00 96.50 88 LEU A O 1
ATOM 680 N N . GLN A 1 89 ? -8.022 -9.803 -0.075 1.00 96.00 89 GLN A N 1
ATOM 681 C CA . GLN A 1 89 ? -8.462 -11.044 0.562 1.00 96.00 89 GLN A CA 1
ATOM 682 C C . GLN A 1 89 ? -9.157 -11.973 -0.438 1.00 96.00 89 GLN A C 1
ATOM 684 O O . GLN A 1 89 ? -8.840 -13.158 -0.510 1.00 96.00 89 GLN A O 1
ATOM 689 N N . LYS A 1 90 ? -10.021 -11.431 -1.309 1.00 95.31 90 LYS A N 1
ATOM 690 C CA . LYS A 1 90 ? -10.655 -12.196 -2.397 1.00 95.31 90 LYS A CA 1
ATOM 691 C C . LYS A 1 90 ? -9.644 -12.800 -3.381 1.00 95.31 90 LYS A C 1
ATOM 693 O O . LYS A 1 90 ? -9.930 -13.818 -4.004 1.00 95.31 90 LYS A O 1
ATOM 698 N N . LYS A 1 91 ? -8.472 -12.179 -3.539 1.00 93.00 91 LYS A N 1
ATOM 699 C CA . LYS A 1 91 ? -7.359 -12.676 -4.364 1.00 93.00 91 LYS A CA 1
ATOM 700 C C . LYS A 1 91 ? -6.399 -13.594 -3.591 1.00 93.00 91 LYS A C 1
ATOM 702 O O . LYS A 1 91 ? -5.358 -13.941 -4.140 1.00 93.00 91 LYS A O 1
ATOM 707 N N . GLY A 1 92 ? -6.723 -13.973 -2.351 1.00 94.94 92 GLY A N 1
ATOM 708 C CA . GLY A 1 92 ? -5.861 -14.798 -1.501 1.00 94.94 92 GLY A CA 1
ATOM 709 C C . GLY A 1 92 ? -4.634 -14.055 -0.968 1.00 94.94 92 GLY A C 1
ATOM 710 O O . GLY A 1 92 ? -3.612 -14.685 -0.721 1.00 94.94 92 GLY A O 1
ATOM 711 N N . ARG A 1 93 ? -4.710 -12.722 -0.846 1.00 95.44 93 ARG A N 1
ATOM 712 C CA . ARG A 1 93 ? -3.650 -11.870 -0.289 1.00 95.44 93 ARG A CA 1
ATOM 713 C C . ARG A 1 93 ? -4.052 -11.321 1.067 1.00 95.44 93 ARG A C 1
ATOM 715 O O . ARG A 1 93 ? -5.033 -10.587 1.157 1.00 95.44 93 ARG A O 1
ATOM 722 N N . GLU A 1 94 ? -3.265 -11.620 2.089 1.00 97.38 94 GLU A N 1
ATOM 723 C CA . GLU A 1 94 ? -3.387 -11.070 3.433 1.00 97.38 94 GLU A CA 1
ATOM 724 C C . GLU A 1 94 ? -2.890 -9.615 3.465 1.00 97.38 94 GLU A C 1
ATOM 726 O O . GLU A 1 94 ? -1.718 -9.348 3.174 1.00 97.38 94 GLU A O 1
ATOM 731 N N . PRO A 1 95 ? -3.759 -8.643 3.793 1.00 97.81 95 PRO A N 1
ATOM 732 C CA . PRO A 1 95 ? -3.352 -7.249 3.898 1.00 97.81 95 PRO A CA 1
ATOM 733 C C . PRO A 1 95 ? -2.653 -6.975 5.232 1.00 97.81 95 PRO A C 1
ATOM 735 O O . PRO A 1 95 ? -3.182 -7.306 6.296 1.00 97.81 95 PRO A O 1
ATOM 738 N N . TYR A 1 96 ? -1.516 -6.284 5.174 1.00 98.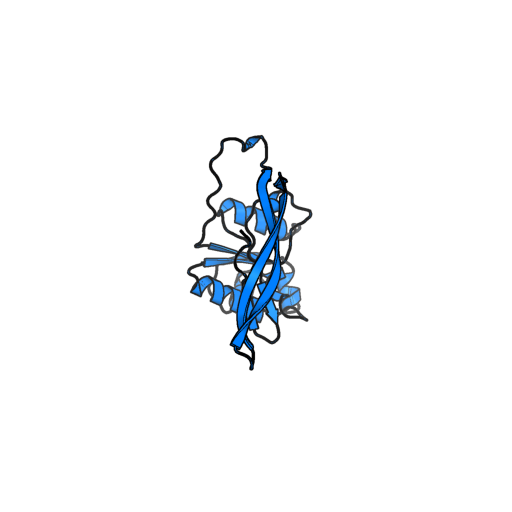38 96 TYR A N 1
ATOM 739 C CA . TYR A 1 96 ? -0.872 -5.663 6.330 1.00 98.38 96 TYR A CA 1
ATOM 740 C C . TYR A 1 96 ? -0.898 -4.149 6.139 1.00 98.38 96 TYR A C 1
ATOM 742 O O . TYR A 1 96 ? -0.188 -3.613 5.292 1.00 98.38 96 TYR A O 1
ATOM 750 N N . VAL A 1 97 ? -1.724 -3.446 6.907 1.00 98.25 97 VAL A N 1
ATOM 751 C CA . VAL A 1 97 ? -1.942 -2.007 6.747 1.00 98.25 97 VAL A CA 1
ATOM 752 C C . VAL A 1 97 ? -0.984 -1.217 7.630 1.00 98.25 97 VAL A C 1
ATOM 754 O O . VAL A 1 97 ? -0.944 -1.405 8.843 1.00 98.25 97 VAL A O 1
ATOM 757 N N . VAL A 1 98 ? -0.257 -0.279 7.030 1.00 98.06 98 VAL A N 1
ATOM 758 C CA . VAL A 1 98 ? 0.569 0.696 7.743 1.00 98.06 98 VAL A CA 1
ATOM 759 C C . VAL A 1 98 ? -0.043 2.077 7.557 1.00 98.06 98 VAL A C 1
ATOM 761 O O . VAL A 1 98 ? -0.345 2.493 6.439 1.00 98.06 98 VAL A O 1
ATOM 764 N N . PHE A 1 99 ? -0.238 2.796 8.654 1.00 96.56 99 PHE A N 1
ATOM 765 C CA . PHE A 1 99 ? -0.712 4.174 8.642 1.00 96.56 99 PHE A CA 1
ATOM 766 C C . PHE A 1 99 ? 0.376 5.131 9.116 1.00 96.56 99 PHE A C 1
ATOM 768 O O . PHE A 1 99 ? 1.119 4.839 10.054 1.00 96.56 99 PHE A O 1
ATOM 775 N N . ASP A 1 100 ? 0.391 6.330 8.541 1.00 94.50 100 ASP A N 1
ATOM 776 C CA . ASP A 1 100 ? 1.057 7.468 9.155 1.00 94.50 100 ASP A CA 1
ATOM 777 C C . ASP A 1 100 ? 0.427 7.784 10.520 1.00 94.50 100 ASP A C 1
ATOM 779 O O . ASP A 1 100 ? -0.780 7.636 10.743 1.00 94.50 100 ASP A O 1
ATOM 783 N N . ARG A 1 101 ? 1.246 8.269 11.450 1.00 90.62 101 ARG A N 1
ATOM 784 C CA . ARG A 1 101 ? 0.834 8.573 12.824 1.00 90.62 101 ARG A CA 1
ATOM 785 C C . ARG A 1 101 ? -0.263 9.644 12.915 1.00 90.62 101 ARG A C 1
ATOM 787 O O . ARG A 1 101 ? -0.998 9.699 13.903 1.00 90.62 101 ARG A O 1
ATOM 794 N N . GLY A 1 102 ? -0.385 10.497 11.900 1.00 91.25 102 GLY A N 1
ATOM 795 C CA . GLY A 1 102 ? -1.427 11.509 11.752 1.00 91.25 102 GLY A CA 1
ATOM 796 C C . GLY A 1 102 ? -2.736 11.002 11.135 1.00 91.25 102 GLY A C 1
ATOM 797 O O . GLY A 1 102 ? -3.693 11.775 11.071 1.00 91.25 102 GLY A O 1
ATOM 798 N N . ALA A 1 103 ? -2.825 9.737 10.703 1.00 91.62 103 ALA A N 1
ATOM 799 C CA . ALA A 1 103 ? -4.007 9.199 10.021 1.00 91.62 103 ALA A CA 1
ATOM 800 C C . ALA A 1 103 ? -5.294 9.353 10.843 1.00 91.62 103 ALA A C 1
ATOM 802 O O . ALA A 1 103 ? -6.317 9.785 10.318 1.00 91.62 103 ALA A O 1
ATOM 803 N N . GLY A 1 104 ? -5.229 9.093 12.153 1.00 90.38 104 GLY A N 1
ATOM 804 C CA . GLY A 1 104 ? -6.384 9.265 13.036 1.00 90.38 104 GLY A CA 1
ATOM 805 C C . GLY A 1 104 ? -6.920 10.697 13.048 1.00 90.38 104 GLY A C 1
ATOM 806 O O . GLY A 1 104 ? -8.130 10.902 12.998 1.00 90.38 104 GLY A O 1
ATOM 807 N N . TYR A 1 105 ? -6.032 11.696 13.034 1.00 92.06 105 TYR A N 1
ATOM 808 C CA . TYR A 1 105 ? -6.443 13.101 13.043 1.00 92.06 105 TYR A CA 1
ATOM 809 C C . TYR A 1 105 ? -7.127 13.487 11.730 1.00 92.06 105 TYR A C 1
ATOM 811 O O . TYR A 1 105 ? -8.131 14.190 11.734 1.00 92.06 105 TYR A O 1
ATOM 819 N N . LYS A 1 106 ? -6.623 12.960 10.610 1.00 90.81 106 LYS A N 1
ATOM 820 C CA . LYS A 1 106 ? -7.222 13.139 9.284 1.00 90.81 106 LYS A CA 1
ATOM 821 C C . LYS A 1 106 ? -8.606 12.483 9.167 1.00 90.81 106 LYS A C 1
ATOM 823 O O . LYS A 1 106 ? -9.454 13.015 8.464 1.00 90.81 106 LYS A O 1
ATOM 828 N N . LEU A 1 107 ? -8.833 11.355 9.844 1.00 91.50 107 LEU A N 1
ATOM 829 C CA . LEU A 1 107 ? -10.093 10.602 9.781 1.00 91.50 107 LEU A CA 1
ATOM 830 C C . LEU A 1 107 ? -11.150 11.077 10.787 1.00 91.50 107 LEU A C 1
ATOM 832 O O . LEU A 1 107 ? -12.325 11.138 10.449 1.00 91.50 107 LEU A O 1
ATOM 836 N N . GLN A 1 108 ? -10.744 11.379 12.022 1.00 90.50 108 GLN A N 1
ATOM 837 C CA . GLN A 1 108 ? -11.651 11.584 13.162 1.00 90.50 108 GLN A CA 1
ATOM 838 C C . GLN A 1 108 ? -11.340 12.857 13.972 1.00 90.50 108 GLN A C 1
ATOM 840 O O . GLN A 1 108 ? -11.884 13.052 15.058 1.00 90.50 108 GLN A O 1
ATOM 845 N N . GLY A 1 109 ? -10.423 13.715 13.507 1.00 92.25 109 GLY A N 1
ATOM 846 C CA . GLY A 1 109 ? -10.045 14.954 14.205 1.00 92.25 109 GLY A CA 1
ATOM 847 C C . GLY A 1 109 ? -9.298 14.747 15.531 1.00 92.25 109 GLY A C 1
ATOM 848 O O . GLY A 1 109 ? -9.124 15.694 16.295 1.00 92.25 109 GLY A O 1
ATOM 849 N N . LYS A 1 110 ? -8.858 13.516 15.831 1.00 91.69 110 LYS A N 1
ATOM 850 C CA . LYS A 1 110 ? -8.122 13.149 17.052 1.00 91.69 110 LYS A CA 1
ATOM 851 C C . LYS A 1 110 ? -7.087 12.062 16.777 1.00 91.69 110 LYS A C 1
ATOM 853 O O . LYS A 1 110 ? -7.212 11.307 15.822 1.00 91.69 110 LYS A O 1
ATOM 858 N N . HIS A 1 111 ? -6.075 11.938 17.631 1.00 92.56 111 HIS A N 1
ATOM 859 C CA . HIS A 1 111 ? -5.144 10.810 17.539 1.00 92.56 111 HIS A CA 1
ATOM 860 C C . HIS A 1 111 ? -5.863 9.481 17.806 1.00 92.56 111 HIS A C 1
ATOM 862 O O . HIS A 1 111 ? -6.649 9.381 18.747 1.00 92.56 111 HIS A O 1
ATOM 868 N N . LEU A 1 112 ? -5.562 8.464 16.995 1.00 93.56 112 LEU A N 1
ATOM 869 C CA . LEU A 1 112 ? -6.080 7.103 17.139 1.00 93.56 112 LEU A CA 1
ATOM 870 C C . LEU A 1 112 ? -4.918 6.120 17.293 1.00 93.56 112 LEU A C 1
ATOM 872 O O . LEU A 1 112 ? -3.842 6.331 16.733 1.00 93.56 112 LEU A O 1
ATOM 876 N N . THR A 1 113 ? -5.142 5.054 18.058 1.00 94.69 113 THR A N 1
ATOM 877 C CA . THR A 1 113 ? -4.238 3.898 18.145 1.00 94.69 113 THR A CA 1
ATOM 878 C C . THR A 1 113 ? -4.468 2.955 16.959 1.00 94.69 113 THR A C 1
ATOM 880 O O . THR A 1 113 ? -5.481 3.066 16.269 1.00 94.69 113 THR A O 1
ATOM 883 N N . SER A 1 114 ? -3.561 2.000 16.722 1.00 93.25 114 SER A N 1
ATOM 884 C CA . SER A 1 114 ? -3.764 0.956 15.701 1.00 93.25 114 SER A CA 1
ATOM 885 C C . SER A 1 114 ? -5.033 0.139 15.961 1.00 93.25 114 SER A C 1
ATOM 887 O O . SER A 1 114 ? -5.782 -0.130 15.027 1.00 93.25 114 SER A O 1
ATOM 889 N N . THR A 1 115 ? -5.325 -0.178 17.226 1.00 94.38 115 THR A N 1
ATOM 890 C CA . THR A 1 115 ? -6.567 -0.856 17.626 1.00 94.38 115 THR A CA 1
ATOM 891 C C . THR A 1 115 ? -7.801 -0.037 17.257 1.00 94.38 115 THR A C 1
ATOM 893 O O . THR A 1 115 ? -8.686 -0.556 16.585 1.00 94.38 115 THR A O 1
ATOM 896 N N . ALA A 1 116 ? -7.833 1.253 17.610 1.00 94.81 116 ALA A N 1
ATOM 897 C CA . ALA A 1 116 ? -8.959 2.126 17.279 1.00 94.81 116 ALA A CA 1
ATOM 898 C C . ALA A 1 116 ? -9.121 2.301 15.759 1.00 94.81 116 ALA A C 1
ATOM 900 O O . ALA A 1 116 ? -10.237 2.314 15.254 1.00 94.81 116 ALA A O 1
ATOM 901 N N . LEU A 1 117 ? -8.019 2.380 15.004 1.00 94.69 117 LEU A N 1
ATOM 902 C CA . LEU A 1 117 ? -8.074 2.377 13.539 1.00 94.69 117 LEU A CA 1
ATOM 903 C C . LEU A 1 117 ? -8.654 1.069 12.987 1.00 94.69 117 LEU A C 1
ATOM 905 O O . LEU A 1 117 ? -9.393 1.112 12.008 1.00 94.69 117 LEU A O 1
ATOM 909 N N . GLY A 1 118 ? -8.357 -0.075 13.605 1.00 94.31 118 GLY A N 1
ATOM 910 C CA . GLY A 1 118 ? -8.948 -1.365 13.239 1.00 94.31 118 GLY A CA 1
ATOM 911 C C . GLY A 1 118 ? -10.444 -1.450 13.515 1.00 94.31 118 GLY A C 1
ATOM 912 O O . GLY A 1 118 ? -11.194 -1.934 12.665 1.00 94.31 118 GLY A O 1
ATOM 913 N N . GLU A 1 119 ? -10.887 -0.924 14.655 1.00 94.81 119 GLU A N 1
ATOM 914 C CA . GLU A 1 119 ? -12.309 -0.805 14.994 1.00 94.81 119 GLU A CA 1
ATOM 915 C C . GLU A 1 119 ? -13.045 0.076 13.979 1.00 94.81 119 GLU A C 1
ATOM 917 O O . GLU A 1 119 ? -14.041 -0.351 13.396 1.00 94.81 119 GLU A O 1
ATOM 922 N N . GLU A 1 120 ? -12.503 1.261 13.688 1.00 94.19 120 GLU A N 1
ATOM 923 C CA . GLU A 1 120 ? -13.037 2.174 12.673 1.00 94.19 120 GLU A CA 1
ATOM 924 C C . GLU A 1 120 ? -13.059 1.528 11.283 1.00 94.19 120 GLU A C 1
ATOM 926 O O . GLU A 1 120 ? -14.007 1.697 10.514 1.00 94.19 120 GLU A O 1
ATOM 931 N N . LEU A 1 121 ? -12.031 0.755 10.932 1.00 95.19 121 LEU A N 1
ATOM 932 C CA . LEU A 1 121 ? -11.953 0.059 9.653 1.00 95.19 121 LEU A CA 1
ATOM 933 C C . LEU A 1 121 ? -13.002 -1.054 9.536 1.00 95.19 121 LEU A C 1
ATOM 935 O O . LEU A 1 121 ? -13.507 -1.289 8.435 1.00 95.19 121 LEU A O 1
ATOM 939 N N . GLY A 1 122 ? -13.365 -1.703 10.646 1.00 95.81 122 GLY A N 1
ATOM 940 C CA . GLY A 1 122 ? -14.330 -2.804 10.672 1.00 95.81 122 GLY A CA 1
ATOM 941 C C . GLY A 1 122 ? -13.836 -4.043 9.918 1.00 95.81 122 GLY A C 1
ATOM 942 O O . GLY A 1 122 ? -14.631 -4.769 9.312 1.00 95.81 122 GLY A O 1
ATOM 943 N N . ARG A 1 123 ? -12.514 -4.251 9.881 1.00 94.31 123 ARG A N 1
ATOM 944 C CA . ARG A 1 123 ? -11.852 -5.397 9.245 1.00 94.31 123 ARG A CA 1
ATOM 945 C C . ARG A 1 123 ? -10.763 -5.932 10.157 1.00 94.31 123 ARG A C 1
ATOM 947 O O . ARG A 1 123 ? -9.954 -5.171 10.676 1.00 94.31 123 ARG A O 1
ATOM 954 N N . GLN A 1 124 ? -10.728 -7.251 10.308 1.00 93.44 124 GLN A N 1
ATOM 955 C CA . GLN A 1 124 ? -9.693 -7.934 11.069 1.00 93.44 124 GLN A CA 1
ATOM 956 C C . GLN A 1 124 ? -8.473 -8.159 10.168 1.00 93.44 124 GLN A C 1
ATOM 958 O O . GLN A 1 124 ? -8.383 -9.155 9.455 1.00 93.44 124 GLN A O 1
ATOM 963 N N . VAL A 1 125 ? -7.563 -7.190 10.169 1.00 96.38 125 VAL A N 1
ATOM 964 C CA . VAL A 1 125 ? -6.293 -7.221 9.431 1.00 96.38 125 VAL A CA 1
ATOM 965 C C . VAL A 1 125 ? -5.164 -6.757 10.345 1.00 96.38 125 VAL A C 1
ATOM 967 O O . VAL A 1 125 ? -5.418 -6.148 11.385 1.00 96.38 125 VAL A O 1
ATOM 970 N N . GLN A 1 126 ? -3.918 -7.036 9.966 1.00 97.31 126 GLN A N 1
ATOM 971 C CA . GLN A 1 126 ? -2.771 -6.482 10.681 1.00 97.31 126 GLN A CA 1
ATOM 972 C C . GLN A 1 126 ? -2.710 -4.977 10.425 1.00 97.31 126 GLN A C 1
ATOM 974 O O . GLN A 1 126 ? -2.777 -4.544 9.273 1.00 97.31 126 GLN A O 1
ATOM 979 N N . ILE A 1 127 ? -2.624 -4.188 11.496 1.00 97.44 127 ILE A N 1
ATOM 980 C CA . ILE A 1 127 ? -2.573 -2.728 11.429 1.00 97.44 127 ILE A CA 1
ATOM 981 C C . ILE A 1 127 ? -1.432 -2.229 12.295 1.00 97.44 127 ILE A C 1
ATOM 983 O O . ILE A 1 127 ? -1.354 -2.531 13.486 1.00 97.44 127 ILE A O 1
ATOM 987 N N . GLU A 1 128 ? -0.599 -1.384 11.706 1.00 95.81 128 GLU A N 1
ATOM 988 C CA . GLU A 1 128 ? 0.511 -0.737 12.380 1.00 95.81 128 GLU A CA 1
ATOM 989 C C . GLU A 1 128 ? 0.498 0.777 12.142 1.00 95.81 128 GLU A C 1
ATOM 991 O O . GLU A 1 128 ? 0.118 1.263 11.076 1.00 95.81 128 GLU A O 1
ATOM 996 N N . LEU A 1 129 ? 0.914 1.530 13.160 1.00 95.94 129 LEU A N 1
ATOM 997 C CA . LEU A 1 129 ? 1.212 2.954 13.041 1.00 95.94 129 LEU A CA 1
ATOM 998 C C . LEU A 1 129 ? 2.715 3.132 12.853 1.00 95.94 129 LEU A C 1
ATOM 1000 O O . LEU A 1 129 ? 3.496 2.553 13.607 1.00 95.94 129 LEU A O 1
ATOM 1004 N N . ALA A 1 130 ? 3.105 3.994 11.919 1.00 94.50 130 ALA A N 1
ATOM 1005 C CA . ALA A 1 130 ? 4.494 4.392 11.758 1.00 94.50 130 ALA A CA 1
ATOM 1006 C C . ALA A 1 130 ? 5.087 4.952 13.074 1.00 94.50 130 ALA A C 1
ATOM 1008 O O . ALA A 1 130 ? 4.360 5.586 13.863 1.00 94.50 130 ALA A O 1
ATOM 1009 N N . PRO A 1 131 ? 6.398 4.750 13.323 1.00 91.31 131 PRO A N 1
ATOM 1010 C CA . PRO A 1 131 ? 7.073 5.261 14.509 1.00 91.31 131 PRO A CA 1
ATOM 1011 C C . PRO A 1 131 ? 6.929 6.775 14.690 1.00 91.31 131 PRO A C 1
ATOM 1013 O O . PRO A 1 131 ? 6.639 7.547 13.774 1.00 91.31 131 PRO A O 1
ATOM 1016 N N . LYS A 1 132 ? 7.128 7.238 15.926 1.00 84.94 132 LYS A N 1
ATOM 1017 C CA . LYS A 1 132 ? 7.081 8.671 16.222 1.00 84.94 132 LYS A CA 1
ATOM 1018 C C . LYS A 1 132 ? 8.289 9.366 15.587 1.00 84.94 132 LYS A C 1
ATOM 1020 O O . LYS A 1 132 ? 9.411 8.952 15.834 1.00 84.94 132 LYS A O 1
ATOM 1025 N N . TYR A 1 133 ? 8.029 10.469 14.883 1.00 85.06 133 TYR A N 1
ATOM 1026 C CA . TYR A 1 133 ? 9.031 11.313 14.212 1.00 85.06 133 TYR A CA 1
ATOM 1027 C C . TYR A 1 133 ? 9.677 10.709 12.958 1.00 85.06 133 TYR A C 1
ATOM 1029 O O . TYR A 1 133 ? 10.584 11.323 12.405 1.00 85.06 133 TYR A O 1
ATOM 1037 N N . GLU A 1 134 ? 9.173 9.577 12.470 1.00 85.38 134 GLU A N 1
ATOM 1038 C CA . GLU A 1 134 ? 9.601 8.990 11.202 1.00 85.38 134 GLU A CA 1
ATOM 1039 C C . GLU A 1 134 ? 8.454 9.020 10.185 1.00 85.38 134 GLU A C 1
ATOM 1041 O O . GLU A 1 134 ? 7.314 8.700 10.538 1.00 85.38 134 GLU A O 1
ATOM 1046 N N . PRO A 1 135 ? 8.724 9.404 8.924 1.00 88.12 135 PRO A N 1
ATOM 1047 C CA . PRO A 1 135 ? 7.771 9.227 7.834 1.00 88.12 135 PRO A CA 1
ATOM 1048 C C . PRO A 1 135 ? 7.334 7.765 7.691 1.00 88.12 135 PRO A C 1
ATOM 1050 O O . PRO A 1 135 ? 8.167 6.858 7.768 1.00 88.12 135 PRO A O 1
ATOM 1053 N N . ALA A 1 136 ? 6.046 7.537 7.414 1.00 91.44 136 ALA A N 1
ATOM 1054 C CA . ALA A 1 136 ? 5.492 6.193 7.229 1.00 91.44 136 ALA A CA 1
ATOM 1055 C C . ALA A 1 136 ? 6.207 5.379 6.141 1.00 91.44 136 ALA A C 1
ATOM 1057 O O . ALA A 1 136 ? 6.333 4.163 6.278 1.00 91.44 136 ALA A O 1
ATOM 1058 N N . ASP A 1 137 ? 6.724 6.053 5.113 1.00 93.56 137 ASP A N 1
ATOM 1059 C CA . ASP A 1 137 ? 7.476 5.466 4.005 1.00 93.56 137 ASP A CA 1
ATOM 1060 C C . ASP A 1 137 ? 8.604 4.551 4.485 1.00 93.56 137 ASP A C 1
ATOM 1062 O O . ASP A 1 137 ? 8.738 3.446 3.970 1.00 93.56 137 ASP A O 1
ATOM 1066 N N . HIS A 1 138 ? 9.369 4.953 5.509 1.00 93.94 138 HIS A N 1
ATOM 1067 C CA . HIS A 1 138 ? 10.436 4.114 6.065 1.00 93.94 138 HIS A CA 1
ATOM 1068 C C . HIS A 1 138 ? 9.887 2.773 6.529 1.00 93.94 138 HIS A C 1
ATOM 1070 O O . HIS A 1 138 ? 10.349 1.715 6.107 1.00 93.94 138 HIS A O 1
ATOM 1076 N N . ARG A 1 139 ? 8.825 2.820 7.338 1.00 95.44 139 ARG A N 1
ATOM 1077 C CA . ARG A 1 139 ? 8.245 1.611 7.900 1.00 95.44 139 ARG A CA 1
ATOM 1078 C C . ARG A 1 139 ? 7.605 0.726 6.832 1.00 95.44 139 ARG A C 1
ATOM 1080 O O . ARG A 1 139 ? 7.715 -0.494 6.919 1.00 95.44 139 ARG A O 1
ATOM 1087 N N . ILE A 1 140 ? 6.957 1.325 5.833 1.00 97.00 140 ILE A N 1
ATOM 1088 C CA . ILE A 1 140 ? 6.354 0.609 4.701 1.00 97.00 140 ILE A CA 1
ATOM 1089 C C . ILE A 1 140 ? 7.429 -0.131 3.897 1.00 97.00 140 ILE A C 1
ATOM 1091 O O . ILE A 1 140 ? 7.257 -1.315 3.605 1.00 97.00 140 ILE A O 1
ATOM 1095 N N . LEU A 1 141 ? 8.528 0.548 3.553 1.00 96.00 141 LEU A N 1
ATOM 1096 C CA . LEU A 1 141 ? 9.622 -0.029 2.771 1.00 96.00 141 LEU A CA 1
ATOM 1097 C C . LEU A 1 141 ? 10.350 -1.130 3.548 1.00 96.00 141 LEU A C 1
ATOM 1099 O O . LEU A 1 141 ? 10.536 -2.221 3.012 1.00 96.00 141 LEU A O 1
ATOM 1103 N N . ASP A 1 142 ? 10.664 -0.888 4.823 1.00 95.44 142 ASP A N 1
ATOM 1104 C CA . ASP A 1 142 ? 11.305 -1.880 5.690 1.00 95.44 142 ASP A CA 1
ATOM 1105 C C . ASP A 1 142 ? 10.449 -3.141 5.824 1.00 95.44 142 ASP A C 1
ATOM 1107 O O . ASP A 1 142 ? 10.952 -4.260 5.721 1.00 95.44 142 ASP A O 1
ATOM 1111 N N . LEU A 1 143 ? 9.140 -2.980 6.033 1.00 96.44 143 LEU A N 1
ATOM 1112 C CA . LEU A 1 143 ? 8.228 -4.109 6.184 1.00 96.44 143 LEU A CA 1
ATOM 1113 C C . LEU A 1 143 ? 8.059 -4.891 4.875 1.00 96.44 143 LEU A C 1
ATOM 1115 O O . LEU A 1 143 ? 8.003 -6.122 4.897 1.00 96.44 143 LEU A O 1
ATOM 1119 N N . ALA A 1 144 ? 7.991 -4.193 3.741 1.00 96.06 144 ALA A N 1
ATOM 1120 C CA . ALA A 1 144 ? 7.899 -4.819 2.428 1.00 96.06 144 ALA A CA 1
ATOM 1121 C C . ALA A 1 144 ? 9.143 -5.657 2.110 1.00 96.06 144 ALA A C 1
ATOM 1123 O O . ALA A 1 144 ? 9.003 -6.773 1.614 1.00 96.06 144 ALA A O 1
ATOM 1124 N N . GLU A 1 145 ? 10.335 -5.170 2.453 1.00 94.12 145 GLU A N 1
ATOM 1125 C CA . GLU A 1 145 ? 11.584 -5.926 2.320 1.00 94.12 145 GLU A CA 1
ATOM 1126 C C . GLU A 1 145 ? 11.642 -7.119 3.283 1.00 94.12 145 GLU A C 1
ATOM 1128 O O . GLU A 1 145 ? 11.901 -8.244 2.859 1.00 94.12 145 GLU A O 1
ATOM 1133 N N . GLN A 1 146 ? 11.327 -6.910 4.566 1.00 95.31 146 GLN A N 1
ATOM 1134 C CA . GLN A 1 146 ? 11.333 -7.969 5.586 1.00 95.31 146 GLN A CA 1
ATOM 1135 C C . GLN A 1 146 ? 10.391 -9.125 5.242 1.00 95.31 146 GLN A C 1
ATOM 1137 O O . GLN A 1 146 ? 10.722 -10.290 5.460 1.00 95.31 146 GLN A O 1
ATOM 1142 N N . LEU A 1 147 ? 9.206 -8.806 4.719 1.00 95.88 147 LEU A N 1
ATOM 1143 C CA . LEU A 1 147 ? 8.194 -9.797 4.365 1.00 95.88 147 LEU A CA 1
ATOM 1144 C C . LEU A 1 147 ? 8.268 -10.229 2.900 1.00 95.88 147 LEU A C 1
ATOM 1146 O O . LEU A 1 147 ? 7.474 -11.078 2.498 1.00 95.88 147 LEU A O 1
ATOM 1150 N N . LEU A 1 148 ? 9.190 -9.667 2.109 1.00 94.50 148 LEU A N 1
ATOM 1151 C CA . LEU A 1 148 ? 9.255 -9.831 0.655 1.00 94.50 148 LEU A CA 1
ATOM 1152 C C . LEU A 1 148 ? 7.876 -9.653 0.004 1.00 94.50 148 LEU A C 1
ATOM 1154 O O . LEU A 1 148 ? 7.480 -10.440 -0.850 1.00 94.50 148 LEU A O 1
ATOM 1158 N N . ALA A 1 149 ? 7.116 -8.641 0.417 1.00 95.12 149 ALA A N 1
ATOM 1159 C CA . ALA A 1 149 ? 5.734 -8.437 -0.004 1.00 95.12 149 ALA A CA 1
ATOM 1160 C C . ALA A 1 149 ? 5.575 -7.167 -0.861 1.00 95.12 149 ALA A C 1
ATOM 1162 O O . ALA A 1 149 ? 6.237 -6.160 -0.611 1.00 95.1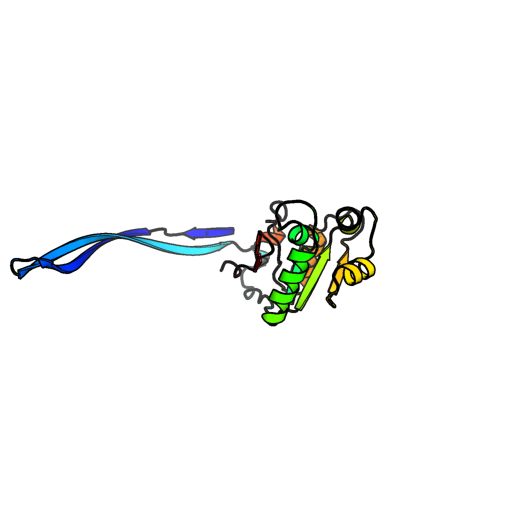2 149 ALA A O 1
ATOM 1163 N N . PRO A 1 150 ? 4.684 -7.175 -1.869 1.00 95.25 150 PRO A N 1
ATOM 1164 C CA . PRO A 1 150 ? 4.388 -5.994 -2.669 1.00 95.25 150 PRO A CA 1
ATOM 1165 C C . PRO A 1 150 ? 3.703 -4.895 -1.845 1.00 95.25 150 PRO A C 1
ATOM 1167 O O . PRO A 1 150 ? 2.937 -5.184 -0.923 1.00 95.25 150 PRO A O 1
ATOM 1170 N N . ILE A 1 151 ? 3.903 -3.639 -2.251 1.00 96.88 151 ILE A N 1
ATOM 1171 C CA . ILE A 1 151 ? 3.277 -2.461 -1.634 1.00 96.88 151 ILE A CA 1
ATOM 1172 C C . ILE A 1 151 ? 2.043 -2.034 -2.431 1.00 96.88 151 ILE A C 1
ATOM 1174 O O . ILE A 1 151 ? 2.111 -1.863 -3.646 1.00 96.88 151 ILE A O 1
ATOM 1178 N N . VAL A 1 152 ? 0.927 -1.791 -1.752 1.00 97.31 152 VAL A N 1
ATOM 1179 C CA . VAL A 1 152 ? -0.280 -1.164 -2.292 1.00 97.31 152 VAL A CA 1
ATOM 1180 C C . VAL A 1 152 ? -0.253 0.319 -1.940 1.00 97.31 152 VAL A C 1
ATOM 1182 O O . VAL A 1 152 ? -0.557 0.702 -0.813 1.00 97.31 152 VAL A O 1
ATOM 1185 N N . SER A 1 153 ? 0.144 1.146 -2.905 1.00 96.31 153 SER A N 1
ATOM 1186 C CA . SER A 1 153 ? 0.165 2.609 -2.801 1.00 96.31 153 SER A CA 1
ATOM 1187 C C . SER A 1 153 ? 0.215 3.216 -4.203 1.00 96.31 153 SER A C 1
ATOM 1189 O O . SER A 1 153 ? 0.739 2.609 -5.144 1.00 96.31 153 SER A O 1
ATOM 1191 N N . ASN A 1 154 ? -0.320 4.426 -4.350 1.00 94.81 154 ASN A N 1
ATOM 1192 C CA . ASN A 1 154 ? -0.099 5.243 -5.541 1.00 94.81 154 ASN A CA 1
ATOM 1193 C C . ASN A 1 154 ? 1.150 6.128 -5.422 1.00 94.81 154 ASN A C 1
ATOM 1195 O O . ASN A 1 154 ? 1.559 6.717 -6.430 1.00 94.81 154 ASN A O 1
ATOM 1199 N N . ASP A 1 155 ? 1.771 6.197 -4.240 1.00 92.56 155 ASP A N 1
ATOM 1200 C CA . ASP A 1 155 ? 3.055 6.867 -4.075 1.00 92.56 155 ASP A CA 1
ATOM 1201 C C . ASP A 1 155 ? 4.172 6.108 -4.809 1.00 92.56 155 ASP A C 1
ATOM 1203 O O . ASP A 1 155 ? 4.187 4.881 -4.946 1.00 92.56 155 ASP A O 1
ATOM 1207 N N . HIS A 1 156 ? 5.104 6.881 -5.344 1.00 87.12 156 HIS A N 1
ATOM 1208 C CA . HIS A 1 156 ? 6.299 6.389 -5.996 1.00 87.12 156 HIS A CA 1
ATOM 1209 C C . HIS A 1 156 ? 7.504 6.295 -5.054 1.00 87.12 156 HIS A C 1
ATOM 1211 O O . HIS A 1 156 ? 8.477 5.667 -5.468 1.00 87.12 156 HIS A O 1
ATOM 1217 N N . PHE A 1 157 ? 7.459 6.902 -3.858 1.00 90.81 157 PHE A N 1
ATOM 1218 C CA . PHE A 1 157 ? 8.576 6.968 -2.904 1.00 90.81 157 PHE A CA 1
ATOM 1219 C C . PHE A 1 157 ? 9.860 7.485 -3.581 1.00 90.81 157 PHE A C 1
ATOM 1221 O O . PHE A 1 157 ? 10.911 6.848 -3.561 1.00 90.81 157 PHE A O 1
ATOM 1228 N N . ARG A 1 158 ? 9.753 8.594 -4.330 1.00 85.62 158 ARG A N 1
ATOM 1229 C CA . ARG A 1 158 ? 10.783 9.024 -5.306 1.00 85.62 158 ARG A CA 1
ATOM 1230 C C . ARG A 1 158 ? 12.134 9.360 -4.676 1.00 85.62 158 ARG A C 1
ATOM 1232 O O . ARG A 1 158 ? 13.158 9.251 -5.347 1.00 85.62 158 ARG A O 1
ATOM 1239 N N . ASP A 1 159 ? 12.114 9.791 -3.426 1.00 86.94 159 ASP A N 1
ATOM 1240 C CA . ASP A 1 159 ? 13.263 10.105 -2.583 1.00 86.94 159 ASP A CA 1
ATOM 1241 C C . ASP A 1 159 ? 13.903 8.859 -1.948 1.00 86.94 159 ASP A C 1
ATOM 1243 O O . ASP A 1 159 ? 14.942 8.983 -1.305 1.00 86.94 159 ASP A O 1
ATOM 1247 N N . ARG A 1 160 ? 13.325 7.666 -2.155 1.00 87.88 160 ARG A N 1
ATOM 1248 C CA . ARG A 1 160 ? 13.759 6.388 -1.574 1.00 87.88 160 ARG A CA 1
ATOM 1249 C C . ARG A 1 160 ? 14.285 5.444 -2.653 1.00 87.88 160 ARG A C 1
ATOM 1251 O O . ARG A 1 160 ? 13.501 4.782 -3.342 1.00 87.88 160 ARG A O 1
ATOM 1258 N N . PRO A 1 161 ? 15.610 5.375 -2.865 1.00 85.69 161 PRO A N 1
ATOM 1259 C CA . PRO A 1 161 ? 16.205 4.440 -3.815 1.00 85.69 161 PRO A CA 1
ATOM 1260 C C . PRO A 1 161 ? 15.807 2.981 -3.560 1.00 85.69 161 PRO A C 1
ATOM 1262 O O . PRO A 1 161 ? 15.627 2.238 -4.525 1.00 85.69 161 PRO A O 1
ATOM 1265 N N . GLU A 1 162 ? 15.611 2.601 -2.297 1.00 83.69 162 GLU A N 1
ATOM 1266 C CA . GLU A 1 162 ? 15.241 1.256 -1.840 1.00 83.69 162 GLU A CA 1
ATOM 1267 C C . GLU A 1 162 ? 13.879 0.835 -2.399 1.00 83.69 162 GLU A C 1
ATOM 1269 O O . GLU A 1 162 ? 13.674 -0.311 -2.791 1.00 83.69 162 GLU A O 1
ATOM 1274 N N . ALA A 1 163 ? 12.960 1.791 -2.555 1.00 88.06 163 ALA A N 1
ATOM 1275 C CA . ALA A 1 163 ? 11.636 1.522 -3.090 1.00 88.06 163 ALA A CA 1
ATOM 1276 C C . ALA A 1 163 ? 11.663 1.040 -4.544 1.00 88.06 163 ALA A C 1
ATOM 1278 O O . ALA A 1 163 ? 10.668 0.488 -5.012 1.00 88.06 163 ALA A O 1
ATOM 1279 N N . ARG A 1 164 ? 12.743 1.267 -5.303 1.00 82.50 164 ARG A N 1
ATOM 1280 C CA . ARG A 1 164 ? 12.789 0.977 -6.748 1.00 82.50 164 ARG A CA 1
ATOM 1281 C C . ARG A 1 164 ? 12.582 -0.496 -7.073 1.00 82.50 164 ARG A C 1
ATOM 1283 O O . ARG A 1 164 ? 11.929 -0.781 -8.073 1.00 82.50 164 ARG A O 1
ATOM 1290 N N . ASP A 1 165 ? 13.091 -1.386 -6.229 1.00 83.31 165 ASP A N 1
ATOM 1291 C CA . ASP A 1 165 ? 13.071 -2.830 -6.476 1.00 83.31 165 ASP A CA 1
ATOM 1292 C C . ASP A 1 165 ? 11.849 -3.527 -5.856 1.00 83.31 165 ASP A C 1
ATOM 1294 O O . ASP A 1 165 ? 11.624 -4.710 -6.109 1.00 83.31 165 ASP A O 1
ATOM 1298 N N . ILE A 1 166 ? 11.032 -2.790 -5.094 1.00 89.94 166 ILE A N 1
ATOM 1299 C CA . ILE A 1 166 ? 9.824 -3.312 -4.452 1.00 89.94 166 ILE A CA 1
ATOM 1300 C C . ILE A 1 166 ? 8.633 -3.228 -5.422 1.00 89.94 166 ILE A C 1
ATOM 1302 O O . ILE A 1 166 ? 8.287 -2.119 -5.872 1.00 89.94 166 ILE A O 1
ATOM 1306 N N . PRO A 1 167 ? 7.960 -4.357 -5.729 1.00 91.69 167 PRO A N 1
ATOM 1307 C CA . PRO A 1 167 ? 6.776 -4.379 -6.570 1.00 91.69 167 PRO A CA 1
ATOM 1308 C C . PRO A 1 167 ? 5.661 -3.534 -5.970 1.00 91.69 167 PRO A C 1
ATOM 1310 O O . PRO A 1 167 ? 5.349 -3.625 -4.781 1.00 91.69 167 PRO A O 1
ATOM 1313 N N . LYS A 1 168 ? 5.025 -2.734 -6.824 1.00 92.56 168 LYS A N 1
ATOM 1314 C CA . LYS A 1 168 ? 3.922 -1.858 -6.432 1.00 92.56 168 LYS A CA 1
ATOM 1315 C C . LYS A 1 168 ? 2.637 -2.284 -7.110 1.00 92.56 168 LYS A C 1
ATOM 1317 O O . LYS A 1 168 ? 2.587 -2.541 -8.312 1.00 92.56 168 LYS A O 1
ATOM 1322 N N . ILE A 1 169 ? 1.588 -2.310 -6.315 1.00 94.56 169 ILE A N 1
ATOM 1323 C CA . ILE A 1 169 ? 0.220 -2.568 -6.705 1.00 94.56 169 ILE A CA 1
ATOM 1324 C C . ILE A 1 169 ? -0.505 -1.226 -6.627 1.00 94.56 169 ILE A C 1
ATOM 1326 O O . ILE A 1 169 ? -0.716 -0.673 -5.551 1.00 94.56 169 ILE A O 1
ATOM 1330 N N . LYS A 1 170 ? -0.862 -0.685 -7.787 1.00 94.50 170 LYS A N 1
ATOM 1331 C CA . LYS A 1 170 ? -1.554 0.603 -7.885 1.00 94.50 170 LYS A CA 1
ATOM 1332 C C . LYS A 1 170 ? -3.059 0.411 -7.940 1.00 94.50 170 LYS A C 1
ATOM 1334 O O . LYS A 1 170 ? -3.539 -0.687 -8.214 1.00 94.50 170 LYS A O 1
ATOM 1339 N N . GLY A 1 171 ? -3.807 1.482 -7.733 1.00 94.50 171 GLY A N 1
ATOM 1340 C CA . GLY A 1 171 ? -5.260 1.432 -7.797 1.00 94.50 171 GLY A CA 1
ATOM 1341 C C . GLY A 1 171 ? -5.891 2.805 -7.891 1.00 94.50 171 GLY A C 1
ATOM 1342 O O . GLY A 1 171 ? -5.210 3.823 -8.008 1.00 94.50 171 GLY A O 1
ATOM 1343 N N . PHE A 1 172 ? -7.213 2.828 -7.867 1.00 94.12 172 PHE A N 1
ATOM 1344 C CA . PHE A 1 172 ? -7.988 4.057 -7.796 1.00 94.12 172 PHE A CA 1
ATOM 1345 C C . PHE A 1 172 ? -9.307 3.789 -7.085 1.00 94.12 172 PHE A C 1
ATOM 1347 O O . PHE A 1 172 ? -9.780 2.652 -7.041 1.00 94.12 172 PHE A O 1
ATOM 1354 N N . SER A 1 173 ? -9.912 4.850 -6.560 1.00 94.19 173 SER A N 1
ATOM 1355 C CA . SER A 1 173 ? -11.300 4.837 -6.130 1.00 94.19 173 SER A CA 1
ATOM 1356 C C . SER A 1 173 ? -12.007 6.037 -6.741 1.00 94.19 173 SER A C 1
ATOM 1358 O O . SER A 1 173 ? -11.471 7.141 -6.756 1.00 94.19 173 SER A O 1
ATOM 1360 N N . LYS A 1 174 ? -13.166 5.820 -7.356 1.00 91.94 174 LYS A N 1
ATOM 1361 C CA . LYS A 1 174 ? -13.938 6.895 -7.977 1.00 91.94 174 LYS A CA 1
ATOM 1362 C C . LYS A 1 174 ? -15.415 6.557 -7.931 1.00 91.94 174 LYS A C 1
ATOM 1364 O O . LYS A 1 174 ? -15.815 5.474 -8.351 1.00 91.94 174 LYS A O 1
ATOM 1369 N N . HIS A 1 175 ? -16.230 7.493 -7.448 1.00 88.19 175 HIS A N 1
ATOM 1370 C CA . HIS A 1 175 ? -17.684 7.314 -7.332 1.00 88.19 175 HIS A CA 1
ATOM 1371 C C . HIS A 1 175 ? -18.061 6.033 -6.562 1.00 88.19 175 HIS A C 1
ATOM 1373 O O . HIS A 1 175 ? -19.003 5.329 -6.920 1.00 88.19 175 HIS A O 1
ATOM 1379 N N . GLY A 1 176 ? -17.291 5.704 -5.520 1.00 84.94 176 GLY A N 1
ATOM 1380 C CA . GLY A 1 176 ? -17.504 4.515 -4.696 1.00 84.94 176 GLY A CA 1
ATOM 1381 C C . GLY A 1 176 ? -17.054 3.191 -5.319 1.00 84.94 176 GLY A C 1
ATOM 1382 O O . GLY A 1 176 ? -17.182 2.163 -4.652 1.00 84.94 176 GLY A O 1
ATOM 1383 N N . VAL A 1 177 ? -16.509 3.194 -6.538 1.00 89.94 177 VAL A N 1
ATOM 1384 C CA . VAL A 1 177 ? -15.899 2.017 -7.167 1.00 89.94 177 VAL A CA 1
ATOM 1385 C C . VAL A 1 177 ? -14.399 2.059 -6.933 1.00 89.94 177 VAL A C 1
ATOM 1387 O O . VAL A 1 177 ? -13.738 3.011 -7.341 1.00 89.94 177 VAL A O 1
ATOM 1390 N N . THR A 1 178 ? -13.871 1.021 -6.292 1.00 94.06 178 THR A N 1
ATOM 1391 C CA . THR A 1 178 ? -12.441 0.874 -6.021 1.00 94.06 178 THR A CA 1
ATOM 1392 C C . THR A 1 178 ? -11.885 -0.299 -6.811 1.00 94.06 178 THR A C 1
ATOM 1394 O O . THR A 1 178 ? -12.464 -1.384 -6.806 1.00 94.06 178 THR A O 1
ATOM 1397 N N . GLU A 1 179 ? -10.743 -0.094 -7.461 1.00 93.50 179 GLU A N 1
ATOM 1398 C CA . GLU A 1 179 ? -10.049 -1.133 -8.212 1.00 93.50 179 GLU A CA 1
ATOM 1399 C C . GLU A 1 179 ? -8.558 -1.161 -7.894 1.00 93.50 179 GLU A C 1
ATOM 1401 O O . GLU A 1 179 ? -7.909 -0.134 -7.685 1.00 93.50 179 GLU A O 1
ATOM 1406 N N . ILE A 1 180 ? -8.011 -2.375 -7.913 1.00 92.31 180 ILE A N 1
ATOM 1407 C CA . ILE A 1 180 ? -6.582 -2.634 -7.798 1.00 92.31 180 ILE A CA 1
ATOM 1408 C C . ILE A 1 180 ? -6.073 -3.116 -9.154 1.00 92.31 180 ILE A C 1
ATOM 1410 O O . ILE A 1 180 ? -6.476 -4.181 -9.641 1.00 92.31 180 ILE A O 1
ATOM 1414 N N . LEU A 1 181 ? -5.151 -2.354 -9.729 1.00 87.38 181 LEU A N 1
ATOM 1415 C CA . LEU A 1 181 ? -4.470 -2.676 -10.971 1.00 87.38 181 LEU A CA 1
ATOM 1416 C C . LEU A 1 181 ? -3.517 -3.852 -10.748 1.00 87.38 181 LEU A C 1
ATOM 1418 O O . LEU A 1 181 ? -2.946 -4.033 -9.669 1.00 87.38 181 LEU A O 1
ATOM 1422 N N . LYS A 1 182 ? -3.331 -4.677 -11.782 1.00 69.25 182 LYS A N 1
ATOM 1423 C CA . LYS A 1 182 ? -2.279 -5.697 -11.742 1.00 69.25 182 LYS A CA 1
ATOM 1424 C C . LYS A 1 182 ? -0.930 -4.986 -11.536 1.00 69.25 182 LYS A C 1
ATOM 1426 O O . LYS A 1 182 ? -0.739 -3.932 -12.150 1.00 69.25 182 LYS A O 1
ATOM 1431 N N . PRO A 1 183 ? -0.026 -5.517 -10.689 1.00 58.56 183 PRO A N 1
ATOM 1432 C CA . PRO A 1 183 ? 1.322 -4.973 -10.601 1.00 58.56 183 PRO A CA 1
ATOM 1433 C C . PRO A 1 183 ? 1.905 -4.926 -12.014 1.00 58.56 183 PRO A C 1
ATOM 1435 O O . PRO A 1 183 ? 1.738 -5.879 -12.781 1.00 58.56 183 PRO A O 1
ATOM 1438 N N . LEU A 1 184 ? 2.481 -3.778 -12.377 1.00 39.38 184 LEU A N 1
ATOM 1439 C CA . LEU A 1 184 ? 3.169 -3.643 -13.657 1.00 39.38 184 LEU A CA 1
ATOM 1440 C C . LEU A 1 184 ? 4.288 -4.702 -13.689 1.00 39.38 184 LEU A C 1
ATOM 1442 O O . LEU A 1 184 ? 4.952 -4.855 -12.659 1.00 39.38 184 LEU A O 1
ATOM 1446 N N . PRO A 1 185 ? 4.430 -5.464 -14.790 1.00 37.09 185 PRO A N 1
ATOM 1447 C CA . PRO A 1 185 ? 5.513 -6.432 -14.937 1.00 37.09 185 PRO A CA 1
ATOM 1448 C C . PRO A 1 185 ? 6.888 -5.770 -14.814 1.00 37.09 185 PRO A C 1
ATOM 1450 O O . PRO A 1 185 ? 7.009 -4.570 -15.165 1.00 37.09 185 PRO A O 1
#

Sequence (185 aa):
MNALLDLVCETQIKELTSGTDVGGSAKTKRKTIKIWTATACQAIALERVGEPPRLWRQDIAIVDGSNVMHWDSGQPNLKPLRDVIDLLQKKGREPYVVFDRGAGYKLQGKHLTSTALGEELGRQVQIELAPKYEPADHRILDLAEQLLAPIVSNDHFRDRPEARDIPKIKGFSKHGVTEILKPLP